Protein AF-A0A285TH47-F1 (afdb_monomer_lite)

Radius of gyration: 32.35 Å; chains: 1; bounding box: 64×43×84 Å

pLDDT: mean 85.54, std 15.2, range [37.78, 97.81]

InterPro domains:
  IPR016103 ProQ/FinO domain [PF04352] (8-108)
  IPR016103 ProQ/FinO domain [SM00945] (7-114)
  IPR023529 RNA chaperone ProQ [PTHR38106] (4-170)
  IPR036442 ProQ/FinO domain superfamily [G3DSA:1.10.1710.10] (2-114)
  IPR036442 ProQ/FinO domain superfamily [SSF48657] (5-101)

Secondary structure (DSSP, 8-state):
--GGGS-TTT-HHHHHHHH-TTTSSSS--PBPTTHHHHHHHH-TTS-HHHHHHHHHHHHTSHHHHHHHHSTT-EEE-TTS-EEEE--HHHHHHHHHHHHHHHHHHHHHHHHHHHHHHHHHHHHHHHHHHHHHHHHHSPBTSBPPHHHHHHHHHHHTTSTTHHHHHTT-EEEEEEEEETTTTEEEEEEEETTS-EEEE-GGGGS---SPPP---

Structure (mmCIF, N/CA/C/O backbone):
data_AF-A0A285TH47-F1
#
_entry.id   AF-A0A285TH47-F1
#
loop_
_atom_site.group_PDB
_atom_site.id
_atom_site.type_symbol
_atom_site.label_atom_id
_atom_site.label_alt_id
_atom_site.label_comp_id
_atom_site.label_asym_id
_atom_site.label_entity_id
_atom_site.label_seq_id
_atom_site.pdbx_PDB_ins_code
_atom_site.Cartn_x
_atom_site.Cartn_y
_atom_site.Cartn_z
_atom_site.occupancy
_atom_site.B_iso_or_equiv
_atom_site.auth_seq_id
_atom_site.auth_comp_id
_atom_site.auth_asym_id
_atom_site.auth_atom_id
_atom_site.pdbx_PDB_model_num
ATOM 1 N N . MET A 1 1 ? 10.960 -26.915 -27.767 1.00 39.78 1 MET A N 1
ATOM 2 C CA . MET A 1 1 ? 9.595 -26.548 -27.331 1.00 39.78 1 MET A CA 1
ATOM 3 C C . MET A 1 1 ? 8.974 -25.684 -28.414 1.00 39.78 1 MET A C 1
ATOM 5 O O . MET A 1 1 ? 9.501 -24.614 -28.689 1.00 39.78 1 MET A O 1
ATOM 9 N N . ASP A 1 2 ? 7.920 -26.175 -29.066 1.00 37.78 2 ASP A N 1
ATOM 10 C CA . ASP A 1 2 ? 7.227 -25.471 -30.149 1.00 37.78 2 ASP A CA 1
ATOM 11 C C . ASP A 1 2 ? 6.506 -24.215 -29.640 1.00 37.78 2 ASP A C 1
ATOM 13 O O . ASP A 1 2 ? 5.536 -24.285 -28.887 1.00 37.78 2 ASP A O 1
ATOM 17 N N . ILE A 1 3 ? 6.958 -23.051 -30.108 1.00 48.81 3 ILE A N 1
ATOM 18 C CA . ILE A 1 3 ? 6.457 -21.711 -29.743 1.00 48.81 3 ILE A CA 1
ATOM 19 C C . ILE A 1 3 ? 5.015 -21.470 -30.258 1.00 48.81 3 ILE A C 1
ATOM 21 O O . ILE A 1 3 ? 4.354 -20.499 -29.895 1.00 48.81 3 ILE A O 1
ATOM 25 N N . LYS A 1 4 ? 4.461 -22.382 -31.069 1.00 47.62 4 LYS A N 1
ATOM 26 C CA . LYS A 1 4 ? 3.222 -22.167 -31.837 1.00 47.62 4 LYS A CA 1
ATOM 27 C C . LYS A 1 4 ? 1.904 -22.377 -31.076 1.00 47.62 4 LYS A C 1
ATOM 29 O O . LYS A 1 4 ? 0.848 -22.262 -31.693 1.00 47.62 4 LYS A O 1
ATOM 34 N N . LYS A 1 5 ? 1.906 -22.670 -29.768 1.00 43.25 5 LYS A N 1
ATOM 35 C CA . LYS A 1 5 ? 0.666 -23.052 -29.052 1.00 43.25 5 LYS A CA 1
ATOM 36 C C . LYS A 1 5 ? 0.401 -22.355 -27.715 1.00 43.25 5 LYS A C 1
ATOM 38 O O . LYS A 1 5 ? -0.260 -22.927 -26.853 1.00 43.25 5 LYS A O 1
ATOM 43 N N . VAL A 1 6 ? 0.845 -21.109 -27.537 1.00 47.41 6 VAL A N 1
ATOM 44 C CA . VAL A 1 6 ? 0.504 -20.330 -26.334 1.00 47.41 6 VAL A CA 1
ATOM 45 C C . VAL A 1 6 ? -0.143 -18.999 -26.716 1.00 47.41 6 VAL A C 1
ATOM 47 O O . VAL A 1 6 ? 0.416 -18.219 -27.479 1.00 47.41 6 VAL A O 1
ATOM 50 N N . SER A 1 7 ? -1.349 -18.743 -26.195 1.00 47.00 7 SER A N 1
ATOM 51 C CA . SER A 1 7 ? -2.148 -17.537 -26.463 1.00 47.00 7 SER A CA 1
ATOM 52 C C . SER A 1 7 ? -1.304 -16.256 -26.372 1.00 47.00 7 SER A C 1
ATOM 54 O O . SER A 1 7 ? -0.867 -15.854 -25.287 1.00 47.00 7 SER A O 1
ATOM 56 N N . THR A 1 8 ? -1.120 -15.589 -27.513 1.00 53.34 8 THR A N 1
ATOM 57 C CA . THR A 1 8 ? -0.224 -14.442 -27.756 1.00 53.34 8 THR A CA 1
ATOM 58 C C . THR A 1 8 ? -0.559 -13.181 -26.952 1.00 53.34 8 THR A C 1
ATOM 60 O O . THR A 1 8 ? 0.250 -12.262 -26.884 1.00 53.34 8 THR A O 1
ATOM 63 N N . SER A 1 9 ? -1.728 -13.112 -26.304 1.00 48.94 9 SER A N 1
ATOM 64 C CA . SER A 1 9 ? -2.094 -12.005 -25.404 1.00 48.94 9 SER A CA 1
ATOM 65 C C . SER A 1 9 ? -1.644 -12.196 -23.953 1.00 48.94 9 SER A C 1
ATOM 67 O O . SER A 1 9 ? -1.499 -11.202 -23.249 1.00 48.94 9 SER A O 1
ATOM 69 N N . LYS A 1 10 ? -1.416 -13.439 -23.503 1.00 57.38 10 LYS A N 1
ATOM 70 C CA . LYS A 1 10 ? -1.069 -13.758 -22.104 1.00 57.38 10 LYS A CA 1
ATOM 71 C C . LYS A 1 10 ? 0.426 -14.022 -21.885 1.00 57.38 10 LYS A C 1
ATOM 73 O O . LYS A 1 10 ? 0.834 -14.211 -20.749 1.00 57.38 10 LYS A O 1
ATOM 78 N N . ASN A 1 11 ? 1.242 -14.006 -22.945 1.00 79.00 11 ASN A N 1
ATOM 79 C CA . ASN A 1 11 ? 2.624 -14.499 -22.882 1.00 79.00 11 ASN A CA 1
ATOM 80 C C . ASN A 1 11 ? 3.684 -13.559 -23.456 1.00 79.00 11 ASN A C 1
ATOM 82 O O . ASN A 1 11 ? 4.828 -13.976 -23.556 1.00 79.00 11 ASN A O 1
ATOM 86 N N . VAL A 1 12 ? 3.358 -12.299 -23.783 1.00 88.62 12 VAL A N 1
ATOM 87 C CA . VAL A 1 12 ? 4.370 -11.317 -24.236 1.00 88.62 12 VAL A CA 1
ATOM 88 C C . VAL A 1 12 ? 5.551 -11.267 -23.267 1.00 88.62 12 VAL A C 1
ATOM 90 O O . VAL A 1 12 ? 6.696 -11.335 -23.691 1.00 88.62 12 VAL A O 1
ATOM 93 N N . HIS A 1 13 ? 5.268 -11.225 -21.963 1.00 89.06 13 HIS A N 1
ATOM 94 C CA . HIS A 1 13 ? 6.294 -11.236 -20.923 1.00 89.06 13 HIS A CA 1
ATOM 95 C C . HIS A 1 13 ? 7.187 -12.476 -21.016 1.00 89.06 13 HIS A C 1
ATOM 97 O O . HIS A 1 13 ? 8.403 -12.342 -21.078 1.00 89.06 13 HIS A O 1
ATOM 103 N N . ALA A 1 14 ? 6.603 -13.677 -21.028 1.00 89.25 14 ALA A N 1
ATOM 104 C CA . ALA A 1 14 ? 7.365 -14.924 -21.074 1.00 89.25 14 ALA A CA 1
ATOM 105 C C . ALA A 1 14 ? 8.184 -15.043 -22.368 1.00 89.25 14 ALA A C 1
ATOM 107 O O . ALA A 1 14 ? 9.362 -15.380 -22.315 1.00 89.25 14 ALA A O 1
ATOM 108 N N . ILE A 1 15 ? 7.582 -14.699 -23.510 1.00 89.88 15 ILE A N 1
ATOM 109 C CA . ILE A 1 15 ? 8.232 -14.729 -24.823 1.00 89.88 15 ILE A CA 1
ATOM 110 C C . ILE A 1 15 ? 9.441 -13.797 -24.830 1.00 89.88 15 ILE A C 1
ATOM 112 O O . ILE A 1 15 ? 10.531 -14.240 -25.167 1.00 89.88 15 ILE A O 1
ATOM 116 N N . LEU A 1 16 ? 9.281 -12.539 -24.409 1.00 93.62 16 LEU A N 1
ATOM 117 C CA . LEU A 1 16 ? 10.376 -11.570 -24.432 1.00 93.62 16 LEU A CA 1
ATOM 118 C C . LEU A 1 16 ? 11.491 -11.923 -23.445 1.00 93.62 16 LEU A C 1
ATOM 120 O O . LEU A 1 16 ? 12.659 -11.781 -23.790 1.00 93.62 16 LEU A O 1
ATOM 124 N N . LYS A 1 17 ? 11.160 -12.447 -22.259 1.00 92.12 17 LYS A N 1
ATOM 125 C CA . LYS A 1 17 ? 12.170 -12.920 -21.300 1.00 92.12 17 LYS A CA 1
ATOM 126 C C . LYS A 1 17 ? 12.985 -14.103 -21.818 1.00 92.12 17 LYS A C 1
ATOM 128 O O . LYS A 1 17 ? 14.179 -14.166 -21.556 1.00 92.12 17 LYS A O 1
ATOM 133 N N . ILE A 1 18 ? 12.345 -15.033 -22.525 1.00 91.31 18 ILE A N 1
ATOM 134 C CA . ILE A 1 18 ? 13.018 -16.208 -23.089 1.00 91.31 18 ILE A CA 1
ATOM 135 C C . ILE A 1 18 ? 13.816 -15.828 -24.341 1.00 91.31 18 ILE A C 1
ATOM 137 O O . ILE A 1 18 ? 14.938 -16.293 -24.507 1.00 91.31 18 ILE A O 1
ATOM 141 N N . ALA A 1 19 ? 13.250 -14.991 -25.215 1.00 92.69 19 ALA A N 1
ATOM 142 C CA . ALA A 1 19 ? 13.868 -14.605 -26.482 1.00 92.69 19 ALA A CA 1
ATOM 143 C C . ALA A 1 19 ? 15.020 -13.605 -26.301 1.00 92.69 19 ALA A C 1
ATOM 145 O O . ALA A 1 19 ? 16.019 -13.695 -27.007 1.00 92.69 19 ALA A O 1
ATOM 146 N N . TYR A 1 20 ? 14.902 -12.679 -25.344 1.00 95.75 20 TYR A N 1
ATOM 147 C CA . TYR A 1 20 ? 15.896 -11.631 -25.092 1.00 95.75 20 TYR A CA 1
ATOM 148 C C . TYR A 1 20 ? 16.230 -11.531 -23.594 1.00 95.75 20 TYR A C 1
ATOM 150 O O . TYR A 1 20 ? 15.963 -10.506 -22.958 1.00 95.75 20 TYR A O 1
ATOM 158 N N . PRO A 1 21 ? 16.824 -12.580 -22.994 1.00 93.44 21 PRO A N 1
ATOM 159 C C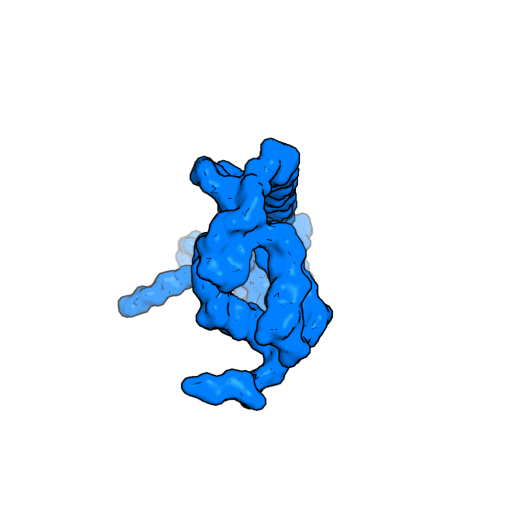A . PRO A 1 21 ? 17.135 -12.604 -21.563 1.00 93.44 21 PRO A CA 1
ATOM 160 C C . PRO A 1 21 ? 18.132 -11.511 -21.153 1.00 93.44 21 PRO A C 1
ATOM 162 O O . PRO A 1 21 ? 18.085 -11.040 -20.020 1.00 93.44 21 PRO A O 1
ATOM 165 N N . HIS A 1 22 ? 18.987 -11.065 -22.078 1.00 92.56 22 HIS A N 1
ATOM 166 C CA . HIS A 1 22 ? 19.933 -9.970 -21.861 1.00 92.56 22 HIS A CA 1
ATOM 167 C C . HIS A 1 22 ? 19.248 -8.593 -21.743 1.00 92.56 22 HIS A C 1
ATOM 169 O O . HIS A 1 22 ? 19.766 -7.724 -21.051 1.00 92.56 22 HIS A O 1
ATOM 175 N N . LEU A 1 23 ? 18.069 -8.396 -22.355 1.00 94.75 23 LEU A N 1
ATOM 176 C CA . LEU A 1 23 ? 17.276 -7.161 -22.230 1.00 94.75 23 LEU A CA 1
ATOM 177 C C . LEU A 1 23 ? 16.216 -7.239 -21.126 1.00 94.75 23 LEU A C 1
ATOM 179 O O . LEU A 1 23 ? 15.962 -6.259 -20.422 1.00 94.75 23 LEU A O 1
ATOM 183 N N . PHE A 1 24 ? 15.555 -8.395 -21.004 1.00 94.69 24 PHE A N 1
ATOM 184 C CA . PHE A 1 24 ? 14.387 -8.593 -20.140 1.00 94.69 24 PHE A CA 1
ATOM 185 C C . PHE A 1 24 ? 14.671 -9.512 -18.938 1.00 94.69 24 PHE A C 1
ATOM 187 O O . PHE A 1 24 ? 13.793 -10.248 -18.476 1.00 94.69 24 PHE A O 1
ATOM 194 N N . GLY A 1 25 ? 15.897 -9.460 -18.416 1.00 89.25 25 GLY A N 1
ATOM 195 C CA . GLY A 1 25 ? 16.359 -10.237 -17.265 1.00 89.25 25 GLY A CA 1
ATOM 196 C C . GLY A 1 25 ? 15.867 -9.724 -15.905 1.00 89.25 25 GLY A C 1
ATOM 197 O O . GLY A 1 25 ? 14.856 -9.032 -15.785 1.00 89.25 25 GLY A O 1
ATOM 198 N N . GLU A 1 26 ? 16.563 -10.103 -14.835 1.00 85.88 26 GLU A N 1
ATOM 199 C CA . GLU A 1 26 ? 16.299 -9.566 -13.490 1.00 85.88 26 GLU A CA 1
ATOM 200 C C . GLU A 1 26 ? 16.687 -8.092 -13.400 1.00 85.88 26 GLU A C 1
ATOM 202 O O . GLU A 1 26 ? 15.933 -7.259 -12.891 1.00 85.88 26 GLU A O 1
ATOM 207 N N . ARG A 1 27 ? 17.845 -7.770 -13.975 1.00 87.69 27 ARG A N 1
ATOM 208 C CA . ARG A 1 27 ? 18.323 -6.407 -14.124 1.00 87.69 27 ARG A CA 1
ATOM 209 C C . ARG A 1 27 ? 17.672 -5.756 -15.338 1.00 87.69 27 ARG A C 1
ATOM 211 O O . ARG A 1 27 ? 17.724 -6.292 -16.442 1.00 87.69 27 ARG A O 1
ATOM 218 N N . ARG A 1 28 ? 17.076 -4.581 -15.134 1.00 93.62 28 ARG A N 1
ATOM 219 C CA . ARG A 1 28 ? 16.540 -3.765 -16.227 1.00 93.62 28 ARG A CA 1
ATOM 220 C C . ARG A 1 28 ? 17.630 -2.821 -16.718 1.00 93.62 28 ARG A C 1
ATOM 222 O O . ARG A 1 28 ? 18.188 -2.086 -15.913 1.00 93.62 28 ARG A O 1
ATOM 229 N N . ILE A 1 29 ? 17.898 -2.843 -18.018 1.00 94.75 29 ILE A N 1
ATOM 230 C CA . ILE A 1 29 ? 18.905 -1.997 -18.668 1.00 94.75 29 ILE A CA 1
ATOM 231 C C . ILE A 1 29 ? 18.245 -1.014 -19.647 1.00 94.75 29 ILE A C 1
ATOM 233 O O . ILE A 1 29 ? 17.097 -1.245 -20.051 1.00 94.75 29 ILE A O 1
ATOM 237 N N . PRO A 1 30 ? 18.925 0.079 -20.037 1.00 96.75 30 PRO A N 1
ATOM 238 C CA . PRO A 1 30 ? 18.394 1.026 -21.008 1.00 96.75 30 PRO A CA 1
ATOM 239 C C . PRO A 1 30 ? 18.162 0.357 -22.365 1.00 96.75 30 PRO A C 1
ATOM 241 O O . PRO A 1 30 ? 19.067 -0.222 -22.958 1.00 96.75 30 PRO A O 1
ATOM 244 N N . LEU A 1 31 ? 16.944 0.459 -22.890 1.00 97.31 31 LEU A N 1
ATOM 245 C CA . LEU A 1 31 ? 16.613 -0.129 -24.188 1.00 97.31 31 LEU A CA 1
ATOM 246 C C . LEU A 1 31 ? 16.898 0.858 -25.329 1.00 97.31 31 LEU A C 1
ATOM 248 O O . LEU A 1 31 ? 16.767 2.078 -25.158 1.00 97.31 31 LEU A O 1
ATOM 252 N N . ALA A 1 32 ? 17.239 0.333 -26.506 1.00 96.81 32 ALA A N 1
ATOM 253 C CA . ALA A 1 32 ? 17.368 1.118 -27.730 1.00 96.81 32 ALA A CA 1
ATOM 254 C C . ALA A 1 32 ? 16.087 1.907 -28.050 1.00 96.81 32 ALA A C 1
ATOM 256 O O . ALA A 1 32 ? 14.958 1.482 -27.775 1.00 96.81 32 ALA A O 1
ATOM 257 N N . LEU A 1 33 ? 16.250 3.076 -28.668 1.00 94.88 33 LEU A N 1
ATOM 258 C CA . LEU A 1 33 ? 15.109 3.823 -29.188 1.00 94.88 33 LEU A CA 1
ATOM 259 C C . LEU A 1 33 ? 14.462 3.027 -30.329 1.00 94.88 33 LEU A C 1
ATOM 261 O O . LEU A 1 33 ? 15.142 2.424 -31.151 1.00 94.88 33 LEU A O 1
ATOM 265 N N . GLY A 1 34 ? 13.130 2.975 -30.351 1.00 94.19 34 GLY A N 1
ATOM 266 C CA . GLY A 1 34 ? 12.404 2.177 -31.343 1.00 94.19 34 GLY A CA 1
ATOM 267 C C . GLY A 1 34 ? 12.407 0.663 -31.091 1.00 94.19 34 GLY A C 1
ATOM 268 O O . GLY A 1 34 ? 11.869 -0.071 -31.922 1.00 94.19 34 GLY A O 1
ATOM 269 N N . ILE A 1 35 ? 12.903 0.180 -29.940 1.00 96.19 35 ILE A N 1
ATOM 270 C CA . ILE A 1 35 ? 12.955 -1.261 -29.614 1.00 96.19 35 ILE A CA 1
ATOM 271 C C . ILE A 1 35 ? 11.603 -1.966 -29.809 1.00 96.19 35 ILE A C 1
ATOM 273 O O . ILE A 1 35 ? 11.548 -3.079 -30.313 1.00 96.19 35 ILE A O 1
ATOM 277 N N . THR A 1 36 ? 10.481 -1.306 -29.504 1.00 96.00 36 THR A N 1
ATOM 278 C CA . THR A 1 36 ? 9.134 -1.870 -29.692 1.00 96.00 36 THR A CA 1
ATOM 279 C C . THR A 1 36 ? 8.828 -2.188 -31.158 1.00 96.00 36 THR A C 1
ATOM 281 O O . THR A 1 36 ? 8.191 -3.200 -31.447 1.00 96.00 36 THR A O 1
ATOM 284 N N . ALA A 1 37 ? 9.270 -1.336 -32.089 1.00 96.12 37 ALA A N 1
ATOM 285 C CA . ALA A 1 37 ? 9.103 -1.566 -33.521 1.00 96.12 37 ALA A CA 1
ATOM 286 C C . ALA A 1 37 ? 10.014 -2.704 -33.998 1.00 96.12 37 ALA A C 1
ATOM 288 O O . ALA A 1 37 ? 9.558 -3.577 -34.733 1.00 96.12 37 ALA A O 1
ATOM 289 N N . ALA A 1 38 ? 11.254 -2.752 -33.501 1.00 96.19 38 ALA A N 1
ATOM 290 C CA . ALA A 1 38 ? 12.176 -3.854 -33.768 1.00 96.19 38 ALA A CA 1
ATOM 291 C C . ALA A 1 38 ? 11.608 -5.200 -33.276 1.00 96.19 38 ALA A C 1
ATOM 293 O O . ALA A 1 38 ? 11.601 -6.177 -34.026 1.00 96.19 38 ALA A O 1
ATOM 294 N N . ILE A 1 39 ? 11.032 -5.233 -32.065 1.00 96.31 39 ILE A N 1
ATOM 295 C CA . ILE A 1 39 ? 10.363 -6.421 -31.511 1.00 96.31 39 ILE A CA 1
ATOM 296 C C . ILE A 1 39 ? 9.203 -6.818 -32.411 1.00 96.31 39 ILE A C 1
ATOM 298 O O . ILE A 1 39 ? 9.065 -7.984 -32.753 1.00 96.31 39 ILE A O 1
ATOM 302 N N . LYS A 1 40 ? 8.370 -5.858 -32.821 1.00 94.50 40 LYS A N 1
ATOM 303 C CA . LYS A 1 40 ? 7.205 -6.140 -33.663 1.00 94.50 40 LYS A CA 1
ATOM 304 C C . LYS A 1 40 ? 7.589 -6.647 -35.058 1.00 94.50 40 LYS A C 1
ATOM 306 O O . LYS A 1 40 ? 6.832 -7.426 -35.627 1.00 94.50 40 LYS A O 1
ATOM 311 N N . SER A 1 41 ? 8.742 -6.229 -35.577 1.00 95.75 41 SER A N 1
ATOM 312 C CA . SER A 1 41 ? 9.298 -6.714 -36.843 1.00 95.75 41 SER A CA 1
ATOM 313 C C . SER A 1 41 ? 9.773 -8.169 -36.740 1.00 95.75 41 SER A C 1
ATOM 315 O O . SER A 1 41 ? 9.415 -8.987 -37.582 1.00 95.75 41 SER A O 1
ATOM 317 N N . ARG A 1 42 ? 10.508 -8.526 -35.672 1.00 94.94 42 ARG A N 1
ATOM 318 C CA . ARG A 1 42 ? 10.988 -9.907 -35.442 1.00 94.94 42 ARG A CA 1
ATOM 319 C C . ARG A 1 42 ? 9.900 -10.862 -34.956 1.00 94.94 42 ARG A C 1
ATOM 321 O O . ARG A 1 42 ? 9.970 -12.055 -35.227 1.00 94.94 42 ARG A O 1
ATOM 328 N N . HIS A 1 43 ? 8.908 -10.324 -34.256 1.00 91.88 43 HIS A N 1
ATOM 329 C CA . HIS A 1 43 ? 7.794 -11.060 -33.673 1.00 91.88 43 HIS A CA 1
ATOM 330 C C . HIS A 1 43 ? 6.442 -10.511 -34.159 1.00 91.88 43 HIS A C 1
ATOM 332 O O . HIS A 1 43 ? 5.668 -9.931 -33.374 1.00 91.88 43 HIS A O 1
ATOM 338 N N . PRO A 1 44 ? 6.125 -10.657 -35.461 1.00 92.44 44 PRO A N 1
ATOM 339 C CA . PRO A 1 44 ? 4.873 -10.167 -36.031 1.00 92.44 44 PRO A CA 1
ATOM 340 C C . PRO A 1 44 ? 3.637 -10.812 -35.383 1.00 92.44 44 PRO A C 1
ATOM 342 O O . PRO A 1 44 ? 2.576 -10.180 -35.343 1.00 92.44 44 PRO A O 1
ATOM 345 N N . GLU A 1 45 ? 3.771 -12.002 -34.795 1.00 90.50 45 GLU A N 1
ATOM 346 C CA . GLU A 1 45 ? 2.735 -12.715 -34.048 1.00 90.50 45 GLU A CA 1
ATOM 347 C C . GLU A 1 45 ? 2.298 -12.008 -32.752 1.00 90.50 45 GLU A C 1
ATOM 349 O O . GLU A 1 45 ? 1.166 -12.199 -32.293 1.00 90.50 45 GLU A O 1
ATOM 354 N N . LEU A 1 46 ? 3.148 -11.163 -32.150 1.00 90.75 46 LEU A N 1
ATOM 355 C CA . LEU A 1 46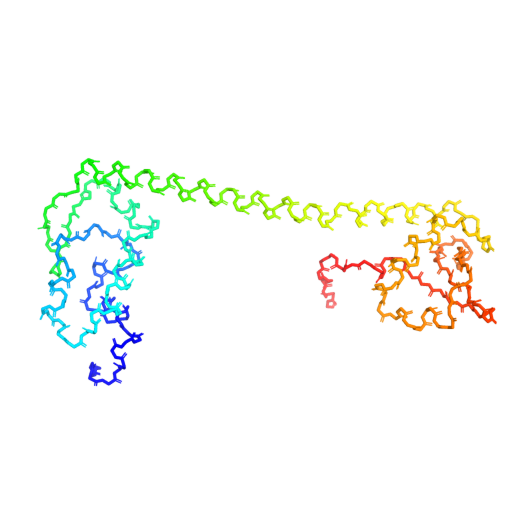 ? 2.818 -10.476 -30.898 1.00 90.75 46 LEU A CA 1
ATOM 356 C C . LEU A 1 46 ? 1.780 -9.380 -31.128 1.00 90.75 46 LEU A C 1
ATOM 358 O O . LEU A 1 46 ? 1.957 -8.469 -31.936 1.00 90.75 46 LEU A O 1
ATOM 362 N N . LYS A 1 47 ? 0.688 -9.400 -30.365 1.00 90.69 47 LYS A N 1
ATOM 363 C CA . LYS A 1 47 ? -0.345 -8.360 -30.469 1.00 90.69 47 LYS A CA 1
ATOM 364 C C . LYS A 1 47 ? 0.185 -7.020 -29.946 1.00 90.69 47 LYS A C 1
ATOM 366 O O . LYS A 1 47 ? 0.698 -6.938 -28.831 1.00 90.69 47 LYS A O 1
ATOM 371 N N . SER A 1 48 ? -0.026 -5.947 -30.711 1.00 90.31 48 SER A N 1
ATOM 372 C CA . SER A 1 48 ? 0.539 -4.620 -30.420 1.00 90.31 48 SER A CA 1
ATOM 373 C C . SER A 1 48 ? 0.092 -4.039 -29.076 1.00 90.31 48 SER A C 1
ATOM 375 O O . SER A 1 48 ? 0.878 -3.391 -28.394 1.00 90.31 48 SER A O 1
ATOM 377 N N . ARG A 1 49 ? -1.165 -4.266 -28.670 1.00 92.94 49 ARG A N 1
ATOM 378 C CA . ARG A 1 49 ? -1.706 -3.739 -27.405 1.00 92.94 49 ARG A CA 1
ATOM 379 C C . ARG A 1 49 ? -1.049 -4.398 -26.173 1.00 92.94 49 ARG A C 1
ATOM 381 O O . ARG A 1 49 ? -0.511 -3.652 -25.360 1.00 92.94 49 ARG A O 1
ATOM 388 N N . PRO A 1 50 ? -1.012 -5.740 -26.042 1.00 92.12 50 PRO A N 1
ATOM 389 C CA . PRO A 1 50 ? -0.223 -6.415 -25.007 1.00 92.12 50 PRO A CA 1
ATOM 390 C C . PRO A 1 50 ? 1.265 -6.041 -25.005 1.00 92.12 50 PRO A C 1
ATOM 392 O O . PRO A 1 50 ? 1.820 -5.812 -23.934 1.00 92.12 50 PRO A O 1
ATOM 395 N N . LEU A 1 51 ? 1.894 -5.914 -26.182 1.00 94.06 51 LEU A N 1
ATOM 396 C CA . LEU A 1 51 ? 3.291 -5.480 -26.290 1.00 94.06 51 LEU A CA 1
ATOM 397 C C . LEU A 1 51 ? 3.496 -4.073 -25.725 1.00 94.06 51 LEU A C 1
ATOM 399 O O . LEU A 1 51 ? 4.364 -3.868 -24.885 1.00 94.06 51 LEU A O 1
ATOM 403 N N . ARG A 1 52 ? 2.662 -3.110 -26.124 1.00 94.25 52 ARG A N 1
ATOM 404 C CA . ARG A 1 52 ? 2.741 -1.732 -25.624 1.00 94.25 52 ARG A CA 1
ATOM 405 C C . ARG A 1 52 ? 2.557 -1.662 -24.109 1.00 94.25 52 ARG A C 1
ATOM 407 O O . ARG A 1 52 ? 3.276 -0.921 -23.448 1.00 94.25 52 ARG A O 1
ATOM 414 N N . TRP A 1 53 ? 1.618 -2.439 -23.569 1.00 94.62 53 TRP A N 1
ATOM 415 C CA . TRP A 1 53 ? 1.382 -2.502 -22.128 1.00 94.62 53 TRP A CA 1
ATOM 416 C C . TRP A 1 53 ? 2.585 -3.084 -21.378 1.00 94.62 53 TRP A C 1
ATOM 418 O O . TRP A 1 53 ? 3.025 -2.497 -20.393 1.00 94.62 53 TRP A O 1
ATOM 428 N N . PHE A 1 54 ? 3.161 -4.182 -21.881 1.00 94.31 54 PHE A N 1
ATOM 429 C CA . PHE A 1 54 ? 4.385 -4.759 -21.326 1.00 94.31 54 PHE A CA 1
ATOM 430 C C . PHE A 1 54 ? 5.540 -3.754 -21.344 1.00 94.31 54 PHE A C 1
ATOM 432 O O . PHE A 1 54 ? 6.180 -3.559 -20.317 1.00 94.31 54 PHE A O 1
ATOM 439 N N . MET A 1 55 ? 5.772 -3.085 -22.478 1.00 96.06 55 MET A N 1
ATOM 440 C CA . MET A 1 55 ? 6.845 -2.097 -22.603 1.00 96.06 55 MET A CA 1
ATOM 441 C C . MET A 1 55 ? 6.659 -0.948 -21.620 1.00 96.06 55 MET A C 1
ATOM 443 O O . MET A 1 55 ? 7.607 -0.593 -20.933 1.00 96.06 55 MET A O 1
ATOM 447 N N . HIS A 1 56 ? 5.436 -0.426 -21.487 1.00 94.88 56 HIS A N 1
ATOM 448 C CA . HIS A 1 56 ? 5.135 0.607 -20.501 1.00 94.88 56 HIS A CA 1
ATOM 449 C C . HIS A 1 56 ? 5.446 0.132 -19.076 1.00 94.88 56 HIS A C 1
ATOM 451 O O . HIS A 1 56 ? 6.220 0.781 -18.384 1.00 94.88 56 HIS A O 1
ATOM 457 N N . TRP A 1 57 ? 4.924 -1.030 -18.668 1.00 94.31 57 TRP A N 1
ATOM 458 C CA . TRP A 1 57 ? 5.195 -1.617 -17.350 1.00 94.31 57 TRP A CA 1
ATOM 459 C C . TRP A 1 57 ? 6.693 -1.882 -17.101 1.00 94.31 57 TRP A C 1
ATOM 461 O O . TRP A 1 57 ? 7.199 -1.717 -15.984 1.00 94.31 57 TRP A O 1
ATOM 471 N N . TRP A 1 58 ? 7.424 -2.292 -18.138 1.00 95.12 58 TRP A N 1
ATOM 472 C CA . TRP A 1 58 ? 8.858 -2.543 -18.062 1.00 95.12 58 TRP A CA 1
ATOM 473 C C . TRP A 1 58 ? 9.652 -1.250 -17.870 1.00 95.12 58 TRP A C 1
ATOM 475 O O . TRP A 1 58 ? 10.499 -1.175 -16.981 1.00 95.12 58 TRP A O 1
ATOM 485 N N . THR A 1 59 ? 9.367 -0.217 -18.660 1.00 95.38 59 THR A N 1
ATOM 486 C CA . THR A 1 59 ? 10.149 1.025 -18.650 1.00 95.38 59 THR A CA 1
ATOM 487 C C . THR A 1 59 ? 9.692 2.030 -17.594 1.00 95.38 59 THR A C 1
ATOM 489 O O . THR A 1 59 ? 10.419 2.972 -17.314 1.00 95.38 59 THR A O 1
ATOM 492 N N . SER A 1 60 ? 8.509 1.858 -16.994 1.00 91.19 60 SER A N 1
ATOM 493 C CA . SER A 1 60 ? 7.992 2.744 -15.936 1.00 91.19 60 SER A CA 1
ATOM 494 C C . SER A 1 60 ? 8.340 2.286 -14.515 1.00 91.19 60 SER A C 1
ATOM 496 O O . SER A 1 60 ? 7.920 2.913 -13.543 1.00 91.19 60 SER A O 1
ATOM 498 N N . GLY A 1 61 ? 8.996 1.133 -14.369 1.00 90.94 61 GLY A N 1
ATOM 499 C CA . GLY A 1 61 ? 9.321 0.559 -13.066 1.00 90.94 61 GLY A CA 1
ATOM 500 C C . GLY A 1 61 ? 10.575 1.171 -12.445 1.00 90.94 61 GLY A C 1
ATOM 501 O O . GLY A 1 61 ? 11.503 1.555 -13.153 1.00 90.94 61 GLY A O 1
ATOM 502 N N . ILE A 1 62 ? 10.636 1.166 -11.110 1.00 92.81 62 ILE A N 1
ATOM 503 C CA . ILE A 1 62 ? 11.783 1.648 -10.314 1.00 92.81 62 ILE A CA 1
ATOM 504 C C . ILE A 1 62 ? 13.104 1.068 -10.832 1.00 92.81 62 ILE A C 1
ATOM 506 O O . ILE A 1 62 ? 14.034 1.816 -11.117 1.00 92.81 62 ILE A O 1
ATOM 510 N N . SER A 1 63 ? 13.167 -0.251 -11.036 1.00 93.56 63 SER A N 1
ATOM 511 C CA . SER A 1 63 ? 14.386 -0.932 -11.490 1.00 93.56 63 SER A CA 1
ATOM 512 C C . SER A 1 63 ? 14.871 -0.471 -12.864 1.00 93.56 63 SER A C 1
ATOM 514 O O . SER A 1 63 ? 16.063 -0.531 -13.133 1.00 93.56 63 SER A O 1
ATOM 516 N N . TYR A 1 64 ? 13.972 0.000 -13.735 1.00 96.31 64 TYR A N 1
ATOM 517 C CA . TYR A 1 64 ? 14.368 0.549 -15.032 1.00 96.31 64 TYR A CA 1
ATOM 518 C C . TYR A 1 64 ? 15.024 1.919 -14.870 1.00 96.31 64 TYR A C 1
ATOM 520 O O . TYR A 1 64 ? 16.085 2.158 -15.433 1.00 96.31 64 TYR A O 1
ATOM 528 N N . HIS A 1 65 ? 14.441 2.794 -14.045 1.00 96.56 65 HIS A N 1
ATOM 529 C CA . HIS A 1 65 ? 15.053 4.083 -13.720 1.00 96.56 65 HIS A CA 1
ATOM 530 C C . HIS A 1 65 ? 16.398 3.913 -12.999 1.00 96.56 65 HIS A C 1
ATOM 532 O O . HIS A 1 65 ? 17.329 4.652 -13.288 1.00 96.56 65 HIS A O 1
ATOM 538 N N . GLN A 1 66 ? 16.542 2.900 -12.140 1.00 95.69 66 GLN A N 1
ATOM 539 C CA . GLN A 1 66 ? 17.838 2.542 -11.550 1.00 95.69 66 GLN A CA 1
ATOM 540 C C . GLN A 1 66 ? 18.860 2.123 -12.617 1.00 95.69 66 GLN A C 1
ATOM 542 O O . GLN A 1 66 ? 19.982 2.613 -12.590 1.00 95.69 66 GLN A O 1
ATOM 547 N N . GLY A 1 67 ? 18.469 1.293 -13.590 1.00 95.69 67 GLY A N 1
ATOM 548 C CA . GLY A 1 67 ? 19.346 0.908 -14.703 1.00 95.69 67 GLY A CA 1
ATOM 549 C C . GLY A 1 67 ? 19.747 2.070 -15.618 1.00 95.69 67 GLY A C 1
ATOM 550 O O . GLY A 1 67 ? 20.835 2.063 -16.181 1.00 95.69 67 GLY A O 1
ATOM 551 N N . ILE A 1 68 ? 18.903 3.100 -15.745 1.00 96.81 68 ILE A N 1
ATOM 552 C CA . ILE A 1 68 ? 19.237 4.348 -16.455 1.00 96.81 68 ILE A CA 1
ATOM 553 C C . ILE A 1 68 ? 20.302 5.159 -15.706 1.00 96.81 68 ILE A C 1
ATOM 555 O O . ILE A 1 68 ? 21.112 5.832 -16.337 1.00 96.81 68 ILE A O 1
ATOM 559 N N . LEU A 1 69 ? 20.300 5.116 -14.372 1.00 96.38 69 LEU A N 1
ATOM 560 C CA . LEU A 1 69 ? 21.241 5.865 -13.534 1.00 96.38 69 LEU A CA 1
ATOM 561 C C . LEU A 1 69 ? 22.572 5.163 -13.312 1.00 96.38 69 LEU A C 1
ATOM 563 O O . LEU A 1 69 ? 23.467 5.766 -12.734 1.00 96.38 69 LEU A O 1
ATOM 567 N N . GLU A 1 70 ? 22.704 3.927 -13.768 1.00 94.56 70 GLU A N 1
ATOM 568 C CA . GLU A 1 70 ? 23.930 3.174 -13.602 1.00 94.56 70 GLU A CA 1
ATOM 569 C C . GLU A 1 70 ? 25.108 3.812 -14.356 1.00 94.56 70 GLU A C 1
ATOM 571 O O . GLU A 1 70 ? 24.961 4.373 -15.453 1.00 94.56 70 GLU A O 1
ATOM 576 N N . ASP A 1 71 ? 26.289 3.726 -13.748 1.00 90.94 71 ASP A N 1
ATOM 577 C CA . ASP A 1 71 ? 27.529 4.221 -14.330 1.00 90.94 71 ASP A CA 1
ATOM 578 C C . ASP A 1 71 ? 27.851 3.465 -15.622 1.00 90.94 71 ASP A C 1
ATOM 580 O O . ASP A 1 71 ? 27.769 2.240 -15.695 1.00 90.94 71 ASP A O 1
ATOM 584 N N . GLY A 1 72 ? 28.177 4.210 -16.680 1.00 89.31 72 GLY A N 1
ATOM 585 C CA . GLY A 1 72 ? 28.439 3.627 -17.999 1.00 89.31 72 GLY A CA 1
ATOM 586 C C . GLY A 1 72 ? 27.209 3.020 -18.688 1.00 89.31 72 GLY A C 1
ATOM 587 O O . GLY A 1 72 ? 27.365 2.327 -19.690 1.00 89.31 72 GLY A O 1
ATOM 588 N N . ALA A 1 73 ? 25.989 3.269 -18.191 1.00 92.88 73 ALA A N 1
ATOM 589 C CA . ALA A 1 73 ? 24.774 2.768 -18.827 1.00 92.88 73 ALA A CA 1
ATOM 590 C C . ALA A 1 73 ? 24.642 3.266 -20.277 1.00 92.88 73 ALA A C 1
ATOM 592 O O . ALA A 1 73 ? 24.620 4.471 -20.543 1.00 92.88 73 ALA A O 1
ATOM 593 N N . VAL A 1 74 ? 24.495 2.318 -21.200 1.00 95.50 74 VAL A N 1
ATOM 594 C CA . VAL A 1 74 ? 24.290 2.533 -22.637 1.00 95.50 74 VAL A CA 1
ATOM 595 C C . VAL A 1 74 ? 23.015 1.834 -23.079 1.00 95.50 74 VAL A C 1
ATOM 597 O O . VAL A 1 74 ? 22.546 0.899 -22.429 1.00 95.50 74 VAL A O 1
ATOM 600 N N . ARG A 1 75 ? 22.419 2.302 -24.176 1.00 96.31 75 ARG A N 1
ATOM 601 C CA . ARG A 1 75 ? 21.222 1.663 -24.722 1.00 96.31 75 ARG A CA 1
ATOM 602 C C . ARG A 1 75 ? 21.598 0.380 -25.436 1.00 96.31 75 ARG A C 1
ATOM 604 O O . ARG A 1 75 ? 22.590 0.357 -26.154 1.00 96.31 75 ARG A O 1
ATOM 611 N N . THR A 1 76 ? 20.777 -0.650 -25.283 1.00 96.62 76 THR A N 1
ATOM 612 C CA . THR A 1 76 ? 21.018 -1.967 -25.879 1.00 96.62 76 THR A CA 1
ATOM 613 C C . THR A 1 76 ? 19.898 -2.338 -26.849 1.00 96.62 76 THR A C 1
ATOM 615 O O . THR A 1 76 ? 18.714 -2.141 -26.545 1.00 96.62 76 THR A O 1
ATOM 618 N N . ASP A 1 77 ? 20.262 -2.828 -28.035 1.00 96.69 77 ASP A N 1
ATOM 619 C CA . ASP A 1 77 ? 19.325 -3.333 -29.044 1.00 96.69 77 ASP A CA 1
ATOM 620 C C . ASP A 1 77 ? 18.923 -4.803 -28.802 1.00 96.69 77 ASP A C 1
ATOM 622 O O . ASP A 1 77 ? 19.278 -5.400 -27.789 1.00 96.69 77 ASP A O 1
ATOM 626 N N . LEU A 1 78 ? 18.142 -5.394 -29.716 1.00 96.00 78 LEU A N 1
ATOM 627 C CA . LEU A 1 78 ? 17.661 -6.782 -29.594 1.00 96.00 78 LEU A CA 1
ATOM 628 C C . LEU A 1 78 ? 18.742 -7.854 -29.745 1.00 96.00 78 LEU A C 1
ATOM 630 O O . LEU A 1 78 ? 18.481 -9.010 -29.411 1.00 96.00 78 LEU A O 1
ATOM 634 N N . ASP A 1 79 ? 19.899 -7.494 -30.289 1.00 94.50 79 ASP A N 1
ATOM 635 C CA . ASP A 1 79 ? 21.026 -8.402 -30.488 1.00 94.50 79 ASP A CA 1
ATOM 636 C C . ASP A 1 79 ? 22.043 -8.302 -29.345 1.00 94.50 79 ASP A C 1
ATOM 638 O O . ASP A 1 79 ? 22.987 -9.087 -29.289 1.00 94.50 79 ASP A O 1
ATOM 642 N N . GLY A 1 80 ? 21.834 -7.372 -28.409 1.00 92.75 80 GLY A N 1
ATOM 643 C CA . GLY A 1 80 ? 22.742 -7.117 -27.298 1.00 92.75 80 GLY A CA 1
ATOM 644 C C . GLY A 1 80 ? 23.820 -6.081 -27.613 1.00 92.75 80 GLY A C 1
ATOM 645 O O . GLY A 1 80 ? 24.699 -5.862 -26.781 1.00 92.75 80 GLY A O 1
ATOM 646 N N . ASN A 1 81 ? 23.759 -5.421 -28.772 1.00 94.88 81 ASN A N 1
ATOM 647 C CA . ASN A 1 81 ? 24.730 -4.397 -29.143 1.00 94.88 81 ASN A CA 1
ATOM 648 C C . ASN A 1 81 ? 24.359 -3.043 -28.538 1.00 94.88 81 ASN A C 1
ATOM 650 O O . ASN A 1 81 ? 23.193 -2.754 -28.246 1.00 94.88 81 ASN A O 1
ATOM 654 N N . THR A 1 82 ? 25.362 -2.182 -28.377 1.00 94.56 82 THR A N 1
ATOM 655 C CA . THR A 1 82 ? 25.142 -0.798 -27.961 1.00 94.56 82 THR A CA 1
ATOM 656 C C . THR A 1 82 ? 24.468 -0.012 -29.089 1.00 94.56 82 THR A C 1
ATOM 658 O O . THR A 1 82 ? 24.846 -0.089 -30.253 1.00 94.56 82 THR A O 1
ATOM 661 N N . SER A 1 83 ? 23.431 0.747 -28.746 1.00 93.25 83 SER A N 1
ATOM 662 C CA . SER A 1 83 ? 22.573 1.465 -29.689 1.00 93.25 83 SER A CA 1
ATOM 663 C C . SER A 1 83 ? 22.234 2.854 -29.146 1.00 93.25 83 SER A C 1
ATOM 665 O O . SER A 1 83 ? 21.070 3.190 -28.888 1.00 93.25 83 SER A O 1
ATOM 667 N N . GLY A 1 84 ? 23.278 3.665 -28.988 1.00 89.06 84 GLY A N 1
ATOM 668 C CA . GLY A 1 84 ? 23.199 5.041 -28.510 1.00 89.06 84 GLY A CA 1
ATOM 669 C C . GLY A 1 84 ? 23.386 5.184 -27.000 1.00 89.06 84 GLY A C 1
ATOM 670 O O . GLY A 1 84 ? 23.436 4.214 -26.240 1.00 89.06 84 GLY A O 1
ATOM 671 N N . GLU A 1 85 ? 23.488 6.434 -26.569 1.00 91.25 85 GLU A N 1
ATOM 672 C CA . GLU A 1 85 ? 23.823 6.785 -25.194 1.00 91.25 85 GLU A CA 1
ATOM 673 C C . GLU A 1 85 ? 22.579 7.079 -24.346 1.00 91.25 85 GLU A C 1
ATOM 675 O O . GLU A 1 85 ? 21.484 7.388 -24.840 1.00 91.25 85 GLU A O 1
ATOM 680 N N . VAL A 1 86 ? 22.751 6.969 -23.031 1.00 94.81 86 VAL A N 1
ATOM 681 C CA . VAL A 1 86 ? 21.793 7.483 -22.053 1.00 94.81 86 VAL A CA 1
ATOM 682 C C . VAL A 1 86 ? 22.169 8.927 -21.751 1.00 94.81 86 VAL A C 1
ATOM 684 O O . VAL A 1 86 ? 23.164 9.176 -21.071 1.00 94.81 86 VAL A O 1
ATOM 687 N N . THR A 1 87 ? 21.366 9.865 -22.253 1.00 95.00 87 THR A N 1
ATOM 688 C CA . THR A 1 87 ? 21.633 11.300 -22.107 1.00 95.00 87 THR A CA 1
ATOM 689 C C . THR A 1 87 ? 21.466 11.767 -20.664 1.00 95.00 87 THR A C 1
ATOM 691 O O . THR A 1 87 ? 20.727 11.161 -19.879 1.00 95.00 87 THR A O 1
ATOM 694 N N . ASP A 1 88 ? 22.087 12.897 -20.328 1.00 93.81 88 ASP A N 1
ATOM 695 C CA . ASP A 1 88 ? 21.925 13.527 -19.014 1.00 93.81 88 ASP A CA 1
ATOM 696 C C . ASP A 1 88 ? 20.465 13.862 -18.706 1.00 93.81 88 ASP A C 1
ATOM 698 O O . ASP A 1 88 ? 20.013 13.644 -17.586 1.00 93.81 88 ASP A O 1
ATOM 702 N N . GLU A 1 89 ? 19.696 14.269 -19.717 1.00 94.56 89 GLU A N 1
ATOM 703 C CA . GLU A 1 89 ? 18.253 14.500 -19.602 1.00 94.56 89 GLU A CA 1
ATOM 704 C C . GLU A 1 89 ? 17.504 13.225 -19.180 1.00 94.56 89 GLU A C 1
ATOM 706 O O . GLU A 1 89 ? 16.633 13.242 -18.310 1.00 94.56 89 GLU A O 1
ATOM 711 N N . ASN A 1 90 ? 17.871 12.069 -19.749 1.00 93.75 90 ASN A N 1
ATOM 712 C CA . ASN A 1 90 ? 17.277 10.793 -19.352 1.00 93.75 90 ASN A CA 1
ATOM 713 C C . ASN A 1 90 ? 17.631 10.428 -17.907 1.00 93.75 90 ASN A C 1
ATOM 715 O O . ASN A 1 90 ? 16.781 9.896 -17.187 1.00 93.75 90 ASN A O 1
ATOM 719 N N . ARG A 1 91 ? 18.861 10.729 -17.473 1.00 96.25 91 ARG A N 1
ATOM 720 C CA . ARG A 1 91 ? 19.294 10.523 -16.086 1.00 96.25 91 ARG A CA 1
ATOM 721 C C . ARG A 1 91 ? 18.564 11.475 -15.140 1.00 96.25 91 ARG A C 1
ATOM 723 O O . ARG A 1 91 ? 18.064 11.027 -14.115 1.00 96.25 91 ARG A O 1
ATOM 730 N N . ALA A 1 92 ? 18.434 12.753 -15.484 1.00 96.69 92 ALA A N 1
ATOM 731 C CA . ALA A 1 92 ? 17.684 13.733 -14.701 1.00 96.69 92 ALA A CA 1
ATOM 732 C C . ALA A 1 92 ? 16.229 13.285 -14.498 1.00 96.69 92 ALA A C 1
ATOM 734 O O . ALA A 1 92 ? 15.777 13.164 -13.359 1.00 96.69 92 ALA A O 1
ATOM 735 N N . HIS A 1 93 ? 15.552 12.894 -15.580 1.00 95.12 93 HIS A N 1
ATOM 736 C CA . HIS A 1 93 ? 14.191 12.371 -15.510 1.00 95.12 93 HIS A CA 1
ATOM 737 C C . HIS A 1 93 ? 14.081 11.097 -14.654 1.00 95.12 93 HIS A C 1
ATOM 739 O O . HIS A 1 93 ? 13.136 10.929 -13.884 1.00 95.12 93 HIS A O 1
ATOM 745 N N . ALA A 1 94 ? 15.049 10.180 -14.750 1.00 96.12 94 ALA A N 1
ATOM 746 C CA . ALA A 1 94 ? 15.061 8.984 -13.912 1.00 96.12 94 ALA A CA 1
ATOM 747 C C . ALA A 1 94 ? 15.227 9.308 -12.417 1.00 96.12 94 ALA A C 1
ATOM 749 O O . ALA A 1 94 ? 14.553 8.677 -11.600 1.00 96.12 94 ALA A O 1
ATOM 750 N N . ARG A 1 95 ? 16.058 10.299 -12.053 1.00 97.25 95 ARG A N 1
ATOM 751 C CA . ARG A 1 95 ? 16.195 10.766 -10.658 1.00 97.25 95 ARG A CA 1
ATOM 752 C C . ARG A 1 95 ? 14.883 11.340 -10.138 1.00 97.25 95 ARG A C 1
ATOM 754 O O . ARG A 1 95 ? 14.393 10.868 -9.116 1.00 97.25 95 ARG A O 1
ATOM 761 N N . GLU A 1 96 ? 14.286 12.267 -10.885 1.00 96.75 96 GLU A N 1
ATOM 762 C CA . GLU A 1 96 ? 12.992 12.872 -10.548 1.00 96.75 96 GLU A CA 1
ATOM 763 C C . GLU A 1 96 ? 11.919 11.793 -10.345 1.00 96.75 96 GLU A C 1
ATOM 765 O O . GLU A 1 96 ? 11.144 11.817 -9.386 1.00 96.75 96 GLU A O 1
ATOM 770 N N . ARG A 1 97 ? 11.898 10.779 -11.218 1.00 95.06 97 ARG A N 1
ATOM 771 C CA . ARG A 1 97 ? 10.910 9.709 -11.118 1.00 95.06 97 ARG A CA 1
ATOM 772 C C . ARG A 1 97 ? 11.104 8.835 -9.883 1.00 95.06 97 ARG A C 1
ATOM 774 O O . ARG A 1 97 ? 10.112 8.464 -9.256 1.00 95.06 97 ARG A O 1
ATOM 781 N N . LEU A 1 98 ? 12.344 8.501 -9.531 1.00 94.69 98 LEU A N 1
ATOM 782 C CA . LEU A 1 98 ? 12.643 7.743 -8.315 1.00 94.69 98 LEU A CA 1
ATOM 783 C C . LEU A 1 98 ? 12.276 8.531 -7.055 1.00 94.69 98 LEU A C 1
ATOM 785 O O . LEU A 1 98 ? 11.686 7.955 -6.141 1.00 94.69 98 LEU A O 1
ATOM 789 N N . GLU A 1 99 ? 12.556 9.834 -7.031 1.00 94.31 99 GLU A N 1
ATOM 790 C CA . GLU A 1 99 ? 12.184 10.723 -5.930 1.00 94.31 99 GLU A CA 1
ATOM 791 C C . GLU A 1 99 ? 10.662 10.813 -5.767 1.00 94.31 99 GLU A C 1
ATOM 793 O O . GLU A 1 99 ? 10.147 10.564 -4.677 1.00 94.31 99 GLU A O 1
ATOM 798 N N . TYR A 1 100 ? 9.930 11.039 -6.863 1.00 92.75 100 TYR A N 1
ATOM 799 C CA . TYR A 1 100 ? 8.466 11.034 -6.864 1.00 92.75 100 TYR A CA 1
ATOM 800 C C . TYR A 1 100 ? 7.889 9.711 -6.349 1.00 92.75 100 TYR A C 1
ATOM 802 O O . TYR A 1 100 ? 6.935 9.687 -5.575 1.00 92.75 100 TYR A O 1
ATOM 810 N N . ILE A 1 101 ? 8.432 8.578 -6.797 1.00 88.31 101 ILE A N 1
ATOM 811 C CA . ILE A 1 101 ? 7.948 7.271 -6.348 1.00 88.31 101 ILE A CA 1
ATOM 812 C C . ILE A 1 101 ? 8.228 7.098 -4.847 1.00 88.31 101 ILE A C 1
ATOM 814 O O . ILE A 1 101 ? 7.338 6.671 -4.113 1.00 88.31 101 ILE A O 1
ATOM 818 N N . SER A 1 102 ? 9.425 7.466 -4.385 1.00 85.12 102 SER A N 1
ATOM 819 C CA . SER A 1 102 ? 9.815 7.402 -2.973 1.00 85.12 102 SER A CA 1
ATOM 820 C C . SER A 1 102 ? 8.895 8.238 -2.078 1.00 85.12 102 SER A C 1
ATOM 822 O O . SER A 1 102 ? 8.360 7.713 -1.097 1.00 85.12 102 SER A O 1
ATOM 824 N N . SER A 1 103 ? 8.625 9.495 -2.452 1.00 84.62 103 SER A N 1
ATOM 825 C CA . SER A 1 103 ? 7.755 10.392 -1.681 1.00 84.62 103 SER A CA 1
ATOM 826 C C . SER A 1 103 ? 6.329 9.848 -1.578 1.00 84.62 103 SER A C 1
ATOM 828 O O . SER A 1 103 ? 5.762 9.766 -0.486 1.00 84.62 103 SER A O 1
ATOM 830 N N . ARG A 1 104 ? 5.779 9.335 -2.684 1.00 85.75 104 ARG A N 1
ATOM 831 C CA . ARG A 1 104 ? 4.457 8.693 -2.698 1.00 85.75 104 ARG A CA 1
ATOM 832 C C . ARG A 1 104 ? 4.390 7.446 -1.823 1.00 85.75 104 ARG A C 1
ATOM 834 O O . ARG A 1 104 ? 3.378 7.218 -1.160 1.00 85.75 104 ARG A O 1
ATOM 841 N N . PHE A 1 105 ? 5.450 6.639 -1.800 1.00 75.81 105 PHE A N 1
ATOM 842 C CA . PHE A 1 105 ? 5.527 5.489 -0.900 1.00 75.81 105 PHE A CA 1
ATOM 843 C C . PHE A 1 105 ? 5.573 5.919 0.569 1.00 75.81 105 PHE A C 1
ATOM 845 O O . PHE A 1 105 ? 4.901 5.291 1.392 1.00 75.81 105 PHE A O 1
ATOM 852 N N . SER A 1 106 ? 6.315 6.979 0.908 1.00 71.56 106 SER A N 1
ATOM 853 C CA . SER A 1 106 ? 6.321 7.516 2.274 1.00 71.56 106 SER A CA 1
ATOM 854 C C . SER A 1 106 ? 4.959 8.073 2.685 1.00 71.56 106 SER A C 1
ATOM 856 O O . SER A 1 106 ? 4.470 7.693 3.746 1.00 71.56 106 SER A O 1
ATOM 858 N N . GLU A 1 107 ? 4.304 8.862 1.829 1.00 75.81 107 GLU A N 1
ATOM 859 C CA . GLU A 1 107 ? 2.960 9.407 2.071 1.00 75.81 107 GLU A CA 1
ATOM 860 C C . GLU A 1 107 ? 1.944 8.286 2.326 1.00 75.81 107 GLU A C 1
ATOM 862 O O . GLU A 1 107 ? 1.233 8.291 3.328 1.00 75.81 107 GLU A O 1
ATOM 867 N N . ALA A 1 108 ? 1.903 7.273 1.453 1.00 78.00 108 ALA A N 1
ATOM 868 C CA . ALA A 1 108 ? 0.968 6.158 1.583 1.00 78.00 108 ALA A CA 1
ATOM 869 C C . ALA A 1 108 ? 1.209 5.335 2.861 1.00 78.00 108 ALA A C 1
ATOM 871 O O . ALA A 1 108 ? 0.260 4.876 3.503 1.00 78.00 108 ALA A O 1
ATOM 872 N N . LYS A 1 109 ? 2.479 5.150 3.244 1.00 72.44 109 LYS A N 1
ATOM 873 C CA . LYS A 1 109 ? 2.855 4.466 4.486 1.00 72.44 109 LYS A CA 1
ATOM 874 C C . LYS A 1 109 ? 2.458 5.283 5.715 1.00 72.44 109 LYS A C 1
ATOM 876 O O . LYS A 1 109 ? 1.970 4.708 6.688 1.00 72.44 109 LYS A O 1
ATOM 881 N N . GLU A 1 110 ? 2.660 6.596 5.677 1.00 66.75 110 GLU A N 1
ATOM 882 C CA . GLU A 1 110 ? 2.270 7.508 6.750 1.00 66.75 110 GLU A CA 1
ATOM 883 C C . GLU A 1 110 ? 0.747 7.534 6.930 1.00 66.75 110 GLU A C 1
ATOM 885 O O . GLU A 1 110 ? 0.261 7.385 8.050 1.00 66.75 110 GLU A O 1
ATOM 890 N N . GLU A 1 111 ? -0.016 7.634 5.842 1.00 72.50 111 GLU A N 1
ATOM 891 C CA . GLU A 1 111 ? -1.481 7.574 5.865 1.00 72.50 111 GLU A CA 1
ATOM 892 C C . GLU A 1 111 ? -2.003 6.234 6.408 1.00 72.50 111 GLU A C 1
ATOM 894 O O . GLU A 1 111 ? -2.901 6.209 7.255 1.00 72.50 111 GLU A O 1
ATOM 899 N N . ASP A 1 112 ? -1.414 5.101 6.005 1.00 73.06 112 ASP A N 1
ATOM 900 C CA . ASP A 1 112 ? -1.765 3.791 6.567 1.00 73.06 112 ASP A CA 1
ATOM 901 C C . ASP A 1 112 ? -1.482 3.717 8.075 1.00 73.06 112 ASP A C 1
ATOM 903 O O . ASP A 1 112 ? -2.315 3.221 8.842 1.00 73.06 112 ASP A O 1
ATOM 907 N N . LEU A 1 113 ? -0.337 4.245 8.516 1.00 65.88 113 LEU A N 1
ATOM 908 C CA . LEU A 1 113 ? 0.020 4.302 9.929 1.00 65.88 113 LEU A CA 1
ATOM 909 C C . LEU A 1 113 ? -0.947 5.197 10.714 1.00 65.88 113 LEU A C 1
ATOM 911 O O . LEU A 1 113 ? -1.448 4.770 11.754 1.00 65.88 113 LEU A O 1
ATOM 915 N N . LYS A 1 114 ? -1.272 6.391 10.204 1.00 69.19 114 LYS A N 1
ATOM 916 C CA . LYS A 1 114 ? -2.261 7.304 10.802 1.00 69.19 114 LYS A CA 1
ATOM 917 C C . LYS A 1 114 ? -3.633 6.652 10.897 1.00 69.19 114 LYS A C 1
ATOM 919 O O . LYS A 1 114 ? -4.276 6.738 11.941 1.00 69.19 114 LYS A O 1
ATOM 924 N N . ARG A 1 115 ? -4.076 5.957 9.848 1.00 75.19 115 ARG A N 1
ATOM 925 C CA . ARG A 1 115 ? -5.335 5.202 9.844 1.00 75.19 115 ARG A CA 1
ATOM 926 C C . ARG A 1 115 ? -5.342 4.117 10.919 1.00 75.19 115 ARG A C 1
ATOM 928 O O . ARG A 1 115 ? -6.296 4.049 11.690 1.00 75.19 115 ARG A O 1
ATOM 935 N N . LYS A 1 116 ? -4.278 3.312 11.006 1.00 66.94 116 LYS A N 1
ATOM 936 C CA . LYS A 1 116 ? -4.122 2.266 12.033 1.00 66.94 116 LYS A CA 1
ATOM 937 C C . LYS A 1 116 ? -4.081 2.845 13.444 1.00 66.94 116 LYS A C 1
ATOM 939 O O . LYS A 1 116 ? -4.673 2.269 14.355 1.00 66.94 116 LYS A O 1
ATOM 944 N N . LEU A 1 117 ? -3.404 3.979 13.623 1.00 58.12 117 LEU A N 1
ATOM 945 C CA . LEU A 1 117 ? -3.343 4.686 14.896 1.00 58.12 117 LEU A CA 1
ATOM 946 C C . LEU A 1 117 ? -4.735 5.185 15.291 1.00 58.12 117 LEU A C 1
ATOM 948 O O . LEU A 1 117 ? -5.202 4.835 16.368 1.00 58.12 117 LEU A O 1
ATOM 952 N N . ARG A 1 118 ? -5.449 5.884 14.395 1.00 65.94 118 ARG A N 1
ATOM 953 C CA . ARG A 1 118 ? -6.841 6.329 14.605 1.00 65.94 118 ARG A CA 1
ATOM 954 C C . ARG A 1 118 ? -7.780 5.169 14.945 1.00 65.94 118 ARG A C 1
ATOM 956 O O . ARG A 1 118 ? -8.628 5.324 15.815 1.00 65.94 118 ARG A O 1
ATOM 963 N N . SER A 1 119 ? -7.618 4.006 14.310 1.00 64.44 119 SER A N 1
ATOM 964 C CA . SER A 1 119 ? -8.445 2.831 14.609 1.00 64.44 119 SER A CA 1
ATOM 965 C C . SER A 1 119 ? -8.091 2.130 15.928 1.00 64.44 119 SER A C 1
ATOM 967 O O . SER A 1 119 ? -8.961 1.498 16.518 1.00 64.44 119 SER A O 1
ATOM 969 N N . ASN A 1 120 ? -6.840 2.221 16.401 1.00 58.53 120 ASN A N 1
ATOM 970 C CA . ASN A 1 120 ? -6.374 1.515 17.606 1.00 58.53 120 ASN A CA 1
ATOM 971 C C . ASN A 1 120 ? -6.363 2.377 18.884 1.00 58.53 120 ASN A C 1
ATOM 973 O O . ASN A 1 120 ? -6.424 1.814 19.977 1.00 58.53 120 ASN A O 1
ATOM 977 N N . LEU A 1 121 ? -6.305 3.710 18.770 1.00 50.28 121 LEU A N 1
ATOM 978 C CA . LEU A 1 121 ? -6.209 4.635 19.910 1.00 50.28 121 LEU A CA 1
ATOM 979 C C . LEU A 1 121 ? -7.405 4.599 20.887 1.00 50.28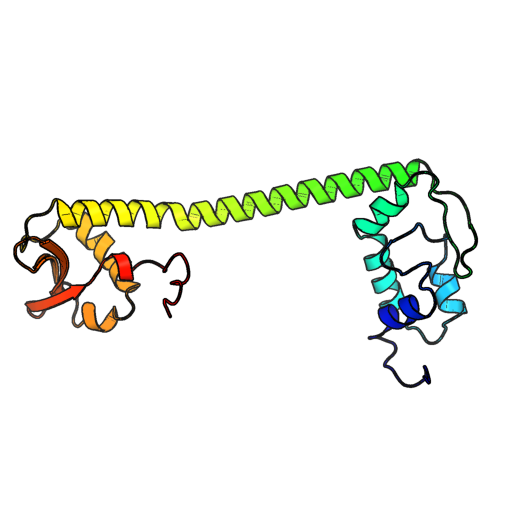 121 LEU A C 1
ATOM 981 O O . LEU A 1 121 ? -7.150 4.569 22.089 1.00 50.28 121 LEU A O 1
ATOM 985 N N . PRO A 1 122 ? -8.687 4.557 20.455 1.00 64.25 122 PRO A N 1
ATOM 986 C CA . PRO A 1 122 ? -9.799 4.514 21.411 1.00 64.25 122 PRO A CA 1
ATOM 987 C C . PRO A 1 122 ? -9.916 3.148 22.107 1.00 64.25 122 PRO A C 1
ATOM 989 O O . PRO A 1 122 ? -10.154 3.075 23.307 1.00 64.25 122 PRO A O 1
ATOM 992 N N . ALA A 1 123 ? -9.658 2.045 21.398 1.00 61.31 123 ALA A N 1
ATOM 993 C CA . ALA A 1 123 ? -9.880 0.704 21.936 1.00 61.31 123 ALA A CA 1
ATOM 994 C C . ALA A 1 123 ? -8.892 0.307 23.054 1.00 61.31 123 ALA A C 1
ATOM 996 O O . ALA A 1 123 ? -9.301 -0.335 24.021 1.00 61.31 123 ALA A O 1
ATOM 997 N N . GLN A 1 124 ? -7.604 0.665 22.955 1.00 65.25 124 GLN A N 1
ATOM 998 C CA . GLN A 1 124 ? -6.640 0.317 24.010 1.00 65.25 124 GLN A CA 1
ATOM 999 C C . GLN A 1 124 ? -6.806 1.168 25.273 1.00 65.25 124 GLN A C 1
ATOM 1001 O O . GLN A 1 124 ? -6.746 0.615 26.372 1.00 65.25 124 GLN A O 1
ATOM 1006 N N . ASN A 1 125 ? -7.079 2.467 25.123 1.00 76.12 125 ASN A N 1
ATOM 1007 C CA . ASN A 1 125 ? -7.339 3.354 26.258 1.00 76.12 125 ASN A CA 1
ATOM 1008 C C . ASN A 1 125 ? -8.613 2.931 27.005 1.00 76.12 125 ASN A C 1
ATOM 1010 O O . ASN A 1 125 ? -8.609 2.840 28.228 1.00 76.12 125 ASN A O 1
ATOM 1014 N N . GLU A 1 126 ? -9.673 2.563 26.280 1.00 81.00 126 GLU A N 1
ATOM 1015 C CA . GLU A 1 126 ? -10.897 2.039 26.893 1.00 81.00 126 GLU A CA 1
ATOM 1016 C C . GLU A 1 126 ? -10.683 0.696 27.603 1.00 81.00 126 GLU A C 1
ATOM 1018 O O . GLU A 1 126 ? -11.235 0.485 28.679 1.00 81.00 126 GLU A O 1
ATOM 1023 N N . PHE A 1 127 ? -9.882 -0.225 27.046 1.00 87.44 127 PHE A N 1
ATOM 1024 C CA . PHE A 1 127 ? -9.597 -1.493 27.726 1.00 87.44 127 PHE A CA 1
ATOM 1025 C C . PHE A 1 127 ? -8.861 -1.264 29.049 1.00 87.44 127 PHE A C 1
ATOM 1027 O O . PHE A 1 127 ? -9.202 -1.894 30.049 1.00 87.44 127 PHE A O 1
ATOM 1034 N N . GLN A 1 128 ? -7.864 -0.373 29.060 1.00 84.88 128 GLN A N 1
ATOM 1035 C CA . GLN A 1 128 ? -7.141 -0.017 30.281 1.00 84.88 128 GLN A CA 1
ATOM 1036 C C . GLN A 1 128 ? -8.075 0.618 31.311 1.00 84.88 128 GLN A C 1
ATOM 1038 O O . GLN A 1 128 ? -8.048 0.220 32.475 1.00 84.88 128 GLN A O 1
ATOM 1043 N N . GLU A 1 129 ? -8.950 1.526 30.881 1.00 86.38 129 GLU A N 1
ATOM 1044 C CA . GLU A 1 129 ? -9.894 2.192 31.774 1.00 86.38 129 GLU A CA 1
ATOM 1045 C C . GLU A 1 129 ? -10.935 1.224 32.347 1.00 86.38 129 GLU A C 1
ATOM 1047 O O . GLU A 1 129 ? -11.135 1.169 33.558 1.00 86.38 129 GLU A O 1
ATOM 1052 N N . LEU A 1 130 ? -11.532 0.362 31.519 1.00 89.88 130 LEU A N 1
ATOM 1053 C CA . LEU A 1 130 ? -12.450 -0.673 32.000 1.00 89.88 130 LEU A CA 1
ATOM 1054 C C . LEU A 1 130 ? -11.740 -1.700 32.889 1.00 89.88 130 LEU A C 1
ATOM 1056 O O . LEU A 1 130 ? -12.325 -2.195 33.848 1.00 89.88 130 LEU A O 1
ATOM 1060 N N . SER A 1 131 ? -10.472 -2.016 32.614 1.00 89.94 131 SER A N 1
ATOM 1061 C CA . SER A 1 131 ? -9.674 -2.859 33.505 1.00 89.94 131 SER A CA 1
ATOM 1062 C C . SER A 1 131 ? -9.451 -2.177 34.856 1.00 89.94 131 SER A C 1
ATOM 1064 O O . SER A 1 131 ? -9.505 -2.846 35.885 1.00 89.94 131 SER A O 1
ATOM 1066 N N . ARG A 1 132 ? -9.227 -0.860 34.877 1.00 88.12 132 ARG A N 1
ATOM 1067 C CA . ARG A 1 132 ? -9.084 -0.077 36.107 1.00 88.12 132 ARG A CA 1
ATOM 1068 C C . ARG A 1 132 ? -10.381 -0.077 36.915 1.00 88.12 132 ARG A C 1
ATOM 1070 O O . ARG A 1 132 ? -10.340 -0.415 38.096 1.00 88.12 132 ARG A O 1
ATOM 1077 N N . VAL A 1 133 ? -11.516 0.196 36.268 1.00 88.94 133 VAL A N 1
ATOM 1078 C CA . VAL A 1 133 ? -12.857 0.102 36.873 1.00 88.94 133 VAL A CA 1
ATOM 1079 C C . VAL A 1 133 ? -13.081 -1.281 37.482 1.00 88.94 133 VAL A C 1
ATOM 1081 O O . VAL A 1 133 ? -13.461 -1.384 38.642 1.00 88.94 133 VAL A O 1
ATOM 1084 N N . LEU A 1 134 ? -12.766 -2.352 36.745 1.00 91.19 134 LEU A N 1
ATOM 1085 C CA . LEU A 1 134 ? -12.958 -3.722 37.221 1.00 91.19 134 LEU A CA 1
ATOM 1086 C C . LEU A 1 134 ? -12.250 -3.995 38.555 1.00 91.19 134 LEU A C 1
ATOM 1088 O O . LEU A 1 134 ? -12.774 -4.727 39.389 1.00 91.19 134 LEU A O 1
ATOM 1092 N N . HIS A 1 135 ? -11.055 -3.436 38.750 1.00 88.00 135 HIS A N 1
ATOM 1093 C CA . HIS A 1 135 ? -10.287 -3.634 39.976 1.00 88.00 135 HIS A CA 1
ATOM 1094 C C . HIS A 1 135 ? -10.691 -2.679 41.104 1.00 88.00 135 HIS A C 1
ATOM 1096 O O . HIS A 1 135 ? -10.676 -3.102 42.262 1.00 88.00 135 HIS A O 1
ATOM 1102 N N . GLN A 1 136 ? -11.059 -1.437 40.773 1.00 87.88 136 GLN A N 1
ATOM 1103 C CA . GLN A 1 136 ? -11.351 -0.367 41.735 1.00 87.88 136 GLN A CA 1
ATOM 1104 C C . GLN A 1 136 ? -12.794 -0.365 42.247 1.00 87.88 136 GLN A C 1
ATOM 1106 O O . GLN A 1 136 ? -13.032 0.149 43.333 1.00 87.88 136 GLN A O 1
ATOM 1111 N N . SER A 1 137 ? -13.747 -0.918 41.496 1.00 86.81 137 SER A N 1
ATOM 1112 C CA . SER A 1 137 ? -15.148 -0.959 41.914 1.00 86.81 137 SER A CA 1
ATOM 1113 C C . SER A 1 137 ? -15.424 -2.060 42.939 1.00 86.81 137 SER A C 1
ATOM 1115 O O . SER A 1 137 ? -14.836 -3.154 42.897 1.00 86.81 137 SER A O 1
ATOM 1117 N N . ASP A 1 138 ? -16.369 -1.759 43.829 1.00 85.88 138 ASP A N 1
ATOM 1118 C CA . ASP A 1 138 ? -16.895 -2.700 44.809 1.00 85.88 138 ASP A CA 1
ATOM 1119 C C . ASP A 1 138 ? -17.743 -3.782 44.120 1.00 85.88 138 ASP A C 1
ATOM 1121 O O . ASP A 1 138 ? -18.551 -3.463 43.237 1.00 85.88 138 ASP A O 1
ATOM 1125 N N . PRO A 1 139 ? -17.573 -5.065 44.489 1.00 89.31 139 PRO A N 1
ATOM 1126 C CA . PRO A 1 139 ? -18.388 -6.146 43.950 1.00 89.31 139 PRO A CA 1
ATOM 1127 C C . PRO A 1 139 ? -19.883 -5.957 44.225 1.00 89.31 139 PRO A C 1
ATOM 1129 O O . PRO A 1 139 ? -20.269 -5.407 45.252 1.00 89.31 139 PRO A O 1
ATOM 1132 N N . GLU A 1 140 ? -20.719 -6.451 43.308 1.00 86.06 140 GLU A N 1
ATOM 1133 C CA . GLU A 1 140 ? -22.194 -6.438 43.378 1.00 86.06 140 GLU A CA 1
ATOM 1134 C C . GLU A 1 140 ? -22.850 -5.035 43.417 1.00 86.06 140 GLU A C 1
ATOM 1136 O O . GLU A 1 140 ? -24.075 -4.923 43.356 1.00 86.06 140 GLU A O 1
ATOM 1141 N N . THR A 1 141 ? -22.062 -3.956 43.407 1.00 89.06 141 THR A N 1
ATOM 1142 C CA . THR A 1 141 ? -22.561 -2.583 43.258 1.00 89.06 141 THR A CA 1
ATOM 1143 C C . THR A 1 141 ? -22.768 -2.243 41.775 1.00 89.06 141 THR A C 1
ATOM 1145 O O . THR A 1 141 ? -21.858 -2.463 40.964 1.00 89.06 141 THR A O 1
ATOM 1148 N N . PRO A 1 142 ? -23.938 -1.695 41.381 1.00 93.12 142 PRO A N 1
ATOM 1149 C CA . PRO A 1 142 ? -24.161 -1.200 40.025 1.00 93.12 142 PRO A CA 1
ATOM 1150 C C . PRO A 1 142 ? -23.131 -0.143 39.620 1.00 93.12 142 PRO A C 1
ATOM 1152 O O . PRO A 1 142 ? -22.887 0.820 40.346 1.00 93.12 142 PRO A O 1
ATOM 1155 N N . LEU A 1 143 ? -22.536 -0.321 38.443 1.00 90.88 143 LEU A N 1
ATOM 1156 C CA . LEU A 1 143 ? -21.623 0.653 37.850 1.00 90.88 143 LEU A CA 1
ATOM 1157 C C . LEU A 1 143 ? -22.393 1.873 37.331 1.00 90.88 143 LEU A C 1
ATOM 1159 O O . LEU A 1 143 ? -23.568 1.766 36.983 1.00 90.88 143 LEU A O 1
ATOM 1163 N N . SER A 1 144 ? -21.715 3.020 37.235 1.00 86.94 144 SER A N 1
ATOM 1164 C CA . SER A 1 144 ? -22.321 4.252 36.717 1.00 86.94 144 SER A CA 1
ATOM 1165 C C . SER A 1 144 ? -22.814 4.097 35.275 1.00 86.94 144 SER A C 1
ATOM 1167 O O . SER A 1 144 ? -22.332 3.245 34.517 1.00 86.94 144 SER A O 1
ATOM 1169 N N . ASP A 1 145 ? -23.760 4.948 34.880 1.00 81.94 145 ASP A N 1
ATOM 1170 C CA . ASP A 1 145 ? -24.354 4.917 33.541 1.00 81.94 145 ASP A CA 1
ATOM 1171 C C . ASP A 1 145 ? -23.306 5.125 32.440 1.00 81.94 145 ASP A C 1
ATOM 1173 O O . ASP A 1 145 ? -23.316 4.400 31.445 1.00 81.94 145 ASP A O 1
ATOM 1177 N N . ASP A 1 146 ? -22.349 6.033 32.645 1.00 78.50 146 ASP A N 1
ATOM 1178 C CA . ASP A 1 146 ? -21.265 6.295 31.688 1.00 78.50 146 ASP A CA 1
ATOM 1179 C C . ASP A 1 146 ? -20.422 5.039 31.432 1.00 78.50 146 ASP A C 1
ATOM 1181 O O . ASP A 1 146 ? -20.182 4.643 30.288 1.00 78.50 146 ASP A O 1
ATOM 1185 N N . VAL A 1 147 ? -20.024 4.348 32.504 1.00 86.00 147 VAL A N 1
ATOM 1186 C CA . VAL A 1 147 ? -19.266 3.093 32.417 1.00 86.00 147 VAL A CA 1
ATOM 1187 C C . VAL A 1 147 ? -20.118 1.997 31.776 1.00 86.00 147 VAL A C 1
ATOM 1189 O O . VAL A 1 147 ? -19.632 1.240 30.931 1.00 86.00 147 VAL A O 1
ATOM 1192 N N . SER A 1 148 ? -21.400 1.925 32.137 1.00 91.31 148 SER A N 1
ATOM 1193 C CA . SER A 1 148 ? -22.351 0.951 31.601 1.00 91.31 148 SER A CA 1
ATOM 1194 C C . SER A 1 148 ? -22.564 1.113 30.092 1.00 91.31 148 SER A C 1
ATOM 1196 O O . SER A 1 148 ? -22.638 0.111 29.375 1.00 91.31 148 SER A O 1
ATOM 1198 N N . GLN A 1 149 ? -22.592 2.345 29.573 1.00 87.69 149 GLN A N 1
ATOM 1199 C CA . GLN A 1 149 ? -22.686 2.612 28.134 1.00 87.69 149 GLN A CA 1
ATOM 1200 C C . GLN A 1 149 ? -21.462 2.084 27.376 1.00 87.69 149 GLN A C 1
ATOM 1202 O O . GLN A 1 149 ? -21.609 1.393 26.359 1.00 87.69 149 GLN A O 1
ATOM 1207 N N . VAL A 1 150 ? -20.258 2.342 27.894 1.00 89.81 150 VAL A N 1
ATOM 1208 C CA . VAL A 1 150 ? -19.007 1.850 27.295 1.00 89.81 150 VAL A CA 1
ATOM 1209 C C . VAL A 1 150 ? -18.942 0.319 27.357 1.00 89.81 150 VAL A C 1
ATOM 1211 O O . VAL A 1 150 ? -18.624 -0.335 26.358 1.00 89.81 150 VAL A O 1
ATOM 1214 N N . LEU A 1 151 ? -19.312 -0.280 28.495 1.00 92.75 151 LEU A N 1
ATOM 1215 C CA . LEU A 1 151 ? -19.376 -1.735 28.654 1.00 92.75 151 LEU A CA 1
ATOM 1216 C C . LEU A 1 151 ? -20.362 -2.379 27.684 1.00 92.75 151 LEU A C 1
ATOM 1218 O O . LEU A 1 151 ? -20.019 -3.387 27.068 1.00 92.75 151 LEU A O 1
ATOM 1222 N N . LEU A 1 152 ? -21.551 -1.803 27.494 1.00 94.00 152 LEU A N 1
ATOM 1223 C CA . LEU A 1 152 ? -22.536 -2.314 26.543 1.00 94.00 152 LEU A CA 1
ATOM 1224 C C . LEU A 1 152 ? -22.019 -2.244 25.103 1.00 94.00 152 LEU A C 1
ATOM 1226 O O . LEU A 1 152 ? -22.158 -3.213 24.351 1.00 94.00 152 LEU A O 1
ATOM 1230 N N . ALA A 1 153 ? -21.398 -1.126 24.719 1.00 91.44 153 ALA A N 1
ATOM 1231 C CA . ALA A 1 153 ? -20.791 -0.974 23.401 1.00 91.44 153 ALA A CA 1
ATOM 1232 C C . ALA A 1 153 ? -19.734 -2.060 23.148 1.00 91.44 153 ALA A C 1
ATOM 1234 O O . ALA A 1 153 ? -19.727 -2.681 22.084 1.00 91.44 153 ALA A O 1
ATOM 1235 N N . ARG A 1 154 ? -18.893 -2.362 24.146 1.00 92.62 154 ARG A N 1
ATOM 1236 C CA . ARG A 1 154 ? -17.863 -3.403 24.024 1.00 92.62 154 ARG A CA 1
ATOM 1237 C C . ARG A 1 154 ? -18.416 -4.816 24.115 1.00 92.62 154 ARG A C 1
ATOM 1239 O O . ARG A 1 154 ? -17.988 -5.671 23.343 1.00 92.62 154 ARG A O 1
ATOM 1246 N N . LEU A 1 155 ? -19.402 -5.075 24.967 1.00 94.56 155 LEU A N 1
ATOM 1247 C CA . LEU A 1 155 ? -20.026 -6.390 25.110 1.00 94.56 155 LEU A CA 1
ATOM 1248 C C . LEU A 1 155 ? -20.605 -6.907 23.785 1.00 94.56 155 LEU A C 1
ATOM 1250 O O . LEU A 1 155 ? -20.542 -8.108 23.532 1.00 94.56 155 LEU A O 1
ATOM 1254 N N . ARG A 1 156 ? -21.092 -6.022 22.905 1.00 93.62 156 ARG A N 1
ATOM 1255 C CA . ARG A 1 156 ? -21.579 -6.391 21.560 1.00 93.62 156 ARG A CA 1
AT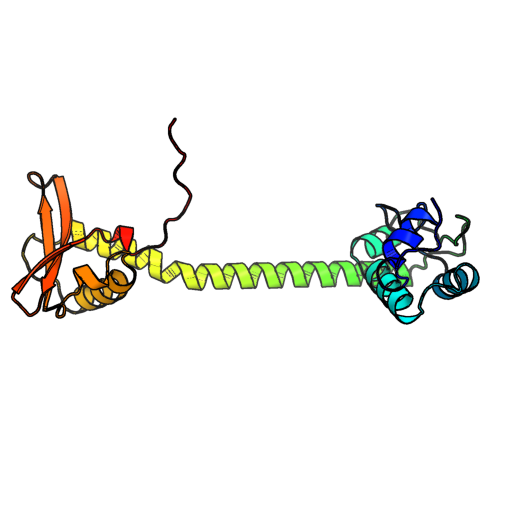OM 1256 C C . ARG A 1 156 ? -20.522 -7.066 20.678 1.00 93.62 156 ARG A C 1
ATOM 1258 O O . ARG A 1 156 ? -20.885 -7.810 19.774 1.00 93.62 156 ARG A O 1
ATOM 1265 N N . HIS A 1 157 ? -19.237 -6.855 20.955 1.00 92.38 157 HIS A N 1
ATOM 1266 C CA . HIS A 1 157 ? -18.128 -7.508 20.254 1.00 92.38 157 HIS A CA 1
ATOM 1267 C C . HIS A 1 157 ? -17.684 -8.830 20.903 1.00 92.38 157 HIS A C 1
ATOM 1269 O O . HIS A 1 157 ? -16.786 -9.498 20.390 1.00 92.38 157 HIS A O 1
ATOM 1275 N N . HIS A 1 158 ? -18.284 -9.232 22.028 1.00 94.19 158 HIS A N 1
ATOM 1276 C CA . HIS A 1 158 ? -17.974 -10.503 22.674 1.00 94.19 158 HIS A CA 1
ATOM 1277 C C . HIS A 1 158 ? -18.420 -11.691 21.792 1.00 94.19 158 HIS A C 1
ATOM 1279 O O . HIS A 1 158 ? -19.535 -11.668 21.269 1.00 94.19 158 HIS A O 1
ATOM 1285 N N . PRO A 1 159 ? -17.645 -12.792 21.691 1.00 94.25 159 PRO A N 1
ATOM 1286 C CA . PRO A 1 159 ? -18.012 -13.963 20.880 1.00 94.25 159 PRO A CA 1
ATOM 1287 C C . PRO A 1 159 ? -19.372 -14.590 21.216 1.00 94.25 159 PRO A C 1
ATOM 1289 O O . PRO A 1 159 ? -19.972 -15.257 20.385 1.00 94.25 159 PRO A O 1
ATOM 1292 N N . SER A 1 160 ? -19.856 -14.387 22.442 1.00 95.31 160 SER A N 1
ATOM 1293 C CA . SER A 1 160 ? -21.180 -14.828 22.900 1.00 95.31 160 SER A CA 1
ATOM 1294 C C . SER A 1 160 ? -22.099 -13.667 23.299 1.00 95.31 160 SER A C 1
ATOM 1296 O O . SER A 1 160 ? -22.912 -13.812 24.210 1.00 95.31 160 SER A O 1
ATOM 1298 N N . ALA A 1 161 ? -21.962 -12.503 22.651 1.00 95.50 161 ALA A N 1
ATOM 1299 C CA . ALA A 1 161 ? -22.707 -11.282 22.974 1.00 95.50 161 ALA A CA 1
ATOM 1300 C C . ALA A 1 161 ? -24.224 -11.504 23.076 1.00 95.50 161 ALA A C 1
ATOM 1302 O O . ALA A 1 161 ? -24.822 -11.094 24.066 1.00 95.50 161 ALA A O 1
ATOM 1303 N N . ALA A 1 162 ? -24.831 -12.207 22.112 1.00 95.56 162 ALA A N 1
ATOM 1304 C CA . ALA A 1 162 ? -26.271 -12.483 22.108 1.00 95.56 162 ALA A CA 1
ATOM 1305 C C . ALA A 1 162 ? -26.729 -13.218 23.380 1.00 95.56 162 ALA A C 1
ATOM 1307 O O . ALA A 1 162 ? -27.695 -12.810 24.017 1.00 95.56 162 ALA A O 1
ATOM 1308 N N . ALA A 1 163 ? -25.983 -14.244 23.801 1.00 96.06 163 ALA A N 1
ATOM 1309 C CA . ALA A 1 163 ? -26.273 -14.978 25.030 1.00 96.06 163 ALA A CA 1
ATOM 1310 C C . ALA A 1 163 ? -26.069 -14.109 26.281 1.00 96.06 163 ALA A C 1
ATOM 1312 O O . ALA A 1 163 ? -26.865 -14.177 27.211 1.00 96.06 163 ALA A O 1
ATOM 1313 N N . LYS A 1 164 ? -25.028 -13.264 26.313 1.00 95.88 164 LYS A N 1
ATOM 1314 C CA . LYS A 1 164 ? -24.769 -12.368 27.453 1.00 95.88 164 LYS A CA 1
ATOM 1315 C C . LYS A 1 164 ? -25.861 -11.306 27.599 1.00 95.88 164 LYS A C 1
ATOM 1317 O O . LYS A 1 164 ? -26.363 -11.115 28.700 1.00 95.88 164 LYS A O 1
ATOM 1322 N N . ILE A 1 165 ? -26.265 -10.674 26.499 1.00 96.50 165 ILE A N 1
ATOM 1323 C CA . ILE A 1 165 ? -27.275 -9.606 26.484 1.00 96.50 165 ILE A CA 1
ATOM 1324 C C . ILE A 1 165 ? -28.680 -10.164 26.756 1.00 96.50 165 ILE A C 1
ATOM 1326 O O . ILE A 1 165 ? -29.410 -9.583 27.554 1.00 96.50 165 ILE A O 1
ATOM 1330 N N . GLY A 1 166 ? -29.047 -11.300 26.153 1.00 95.00 166 GLY A N 1
ATOM 1331 C CA . GLY A 1 166 ? -30.341 -11.951 26.379 1.00 95.00 166 GLY A CA 1
ATOM 1332 C C . GLY A 1 166 ? -31.532 -11.020 26.120 1.00 95.00 166 GLY A C 1
ATOM 1333 O O . GLY A 1 166 ? -31.612 -10.387 25.070 1.00 95.00 166 GLY A O 1
ATOM 1334 N N . CYS A 1 167 ? -32.438 -10.923 27.095 1.00 95.06 167 CYS A N 1
ATOM 1335 C CA . CYS A 1 167 ? -33.634 -10.069 27.077 1.00 95.06 167 CYS A CA 1
ATOM 1336 C C . CYS A 1 167 ? -33.359 -8.559 27.254 1.00 95.06 167 CYS A C 1
ATOM 1338 O O . CYS A 1 167 ? -34.296 -7.761 27.274 1.00 95.06 167 CYS A O 1
ATOM 1340 N N . GLY A 1 168 ? -32.090 -8.158 27.363 1.00 94.69 168 GLY A N 1
ATOM 1341 C CA . GLY A 1 168 ? -31.666 -6.773 27.550 1.00 94.69 168 GLY A CA 1
ATOM 1342 C C . GLY A 1 168 ? -30.856 -6.589 28.829 1.00 94.69 168 GLY A C 1
ATOM 1343 O O . GLY A 1 168 ? -30.981 -7.353 29.783 1.00 94.69 168 GLY A O 1
ATOM 1344 N N . VAL A 1 169 ? -30.009 -5.560 28.848 1.00 96.88 169 VAL A N 1
ATOM 1345 C CA . VAL A 1 169 ? -29.158 -5.231 29.999 1.00 96.88 169 VAL A CA 1
ATOM 1346 C C . VAL A 1 169 ? -29.870 -4.206 30.876 1.00 96.88 169 VAL A C 1
ATOM 1348 O O . VAL A 1 169 ? -30.220 -3.133 30.393 1.00 96.88 169 VAL A O 1
ATOM 1351 N N . LYS A 1 170 ? -30.063 -4.535 32.156 1.00 96.62 170 LYS A N 1
ATOM 1352 C CA . LYS A 1 170 ? -30.556 -3.614 33.187 1.00 96.62 170 LYS A CA 1
ATOM 1353 C C . LYS A 1 170 ? -29.409 -2.819 33.807 1.00 96.62 170 LYS A C 1
ATOM 1355 O O . LYS A 1 170 ? -29.520 -1.610 33.950 1.00 96.62 170 LYS A O 1
ATOM 1360 N N . SER A 1 171 ? -28.323 -3.494 34.174 1.00 95.81 171 SER A N 1
ATOM 1361 C CA . SER A 1 171 ? -27.124 -2.869 34.741 1.00 95.81 171 SER A CA 1
ATOM 1362 C C . SER A 1 171 ? -25.896 -3.770 34.587 1.00 95.81 171 SER A C 1
ATOM 1364 O O . SER A 1 171 ? -26.006 -4.954 34.251 1.00 95.81 171 SER A O 1
ATOM 1366 N N . PHE A 1 172 ? -24.717 -3.203 34.843 1.00 97.31 172 PHE A N 1
ATOM 1367 C CA . PHE A 1 172 ? -23.474 -3.952 35.009 1.00 97.31 172 PHE A CA 1
ATOM 1368 C C . PHE A 1 172 ? -23.001 -3.880 36.456 1.00 97.31 172 PHE A C 1
ATOM 1370 O O . PHE A 1 172 ? -23.125 -2.839 37.098 1.00 97.31 172 PHE A O 1
ATOM 1377 N N . VAL A 1 173 ? -22.417 -4.973 36.940 1.00 95.81 173 VAL A N 1
ATOM 1378 C CA . VAL A 1 173 ? -21.747 -5.045 38.246 1.00 95.81 173 VAL A CA 1
ATOM 1379 C C . VAL A 1 173 ? -20.376 -5.700 38.092 1.00 95.81 173 VAL A C 1
ATOM 1381 O O . VAL A 1 173 ? -20.082 -6.332 37.068 1.00 95.81 173 VAL A O 1
ATOM 1384 N N . VAL A 1 174 ? -19.536 -5.574 39.116 1.00 94.06 174 VAL A N 1
ATOM 1385 C CA . VAL A 1 174 ? -18.324 -6.388 39.249 1.00 94.06 174 VAL A CA 1
ATOM 1386 C C . VAL A 1 174 ? -18.655 -7.663 40.021 1.00 94.06 174 VAL A C 1
ATOM 1388 O O . VAL A 1 174 ? -19.226 -7.617 41.104 1.00 94.06 174 VAL A O 1
ATOM 1391 N N . ASP A 1 175 ? -18.293 -8.800 39.440 1.00 91.88 175 ASP A N 1
ATOM 1392 C CA . ASP A 1 175 ? -18.412 -10.136 40.016 1.00 91.88 175 ASP A CA 1
ATOM 1393 C C . ASP A 1 175 ? -17.036 -10.602 40.487 1.00 91.88 175 ASP A C 1
ATOM 1395 O O . ASP A 1 175 ? -16.057 -10.563 39.732 1.00 91.88 175 ASP A O 1
ATOM 1399 N N . GLU A 1 176 ? -16.963 -11.041 41.736 1.00 86.56 176 GLU A N 1
ATOM 1400 C CA . GLU A 1 176 ? -15.732 -11.488 42.370 1.00 86.56 176 GLU A CA 1
ATOM 1401 C C . GLU A 1 176 ? -15.761 -13.002 42.599 1.00 86.56 176 GLU A C 1
ATOM 1403 O O . GLU A 1 176 ? -16.696 -13.551 43.181 1.00 86.56 176 GLU A O 1
ATOM 1408 N N . LYS A 1 177 ? -14.714 -13.697 42.145 1.00 79.25 177 LYS A N 1
ATOM 1409 C CA . LYS A 1 177 ? -14.568 -15.152 42.273 1.00 79.25 177 LYS A CA 1
ATOM 1410 C C . LYS A 1 177 ? -13.303 -15.511 43.043 1.00 79.25 177 LYS A C 1
ATOM 1412 O O . LYS A 1 177 ? -12.301 -14.797 42.999 1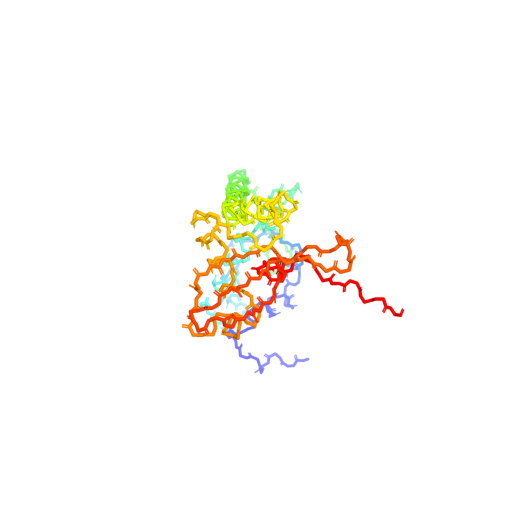.00 79.25 177 LYS A O 1
ATOM 1417 N N . PHE A 1 178 ? -13.333 -16.687 43.676 1.00 71.06 178 PHE A N 1
ATOM 1418 C CA . PHE A 1 178 ? -12.202 -17.284 44.399 1.00 71.06 178 PHE A CA 1
ATOM 1419 C C . PHE A 1 178 ? -11.586 -16.352 45.460 1.00 71.06 178 PHE A C 1
ATOM 1421 O O . PHE A 1 178 ? -10.384 -16.087 45.416 1.00 71.06 178 PHE A O 1
ATOM 1428 N N . LEU A 1 179 ? -12.397 -15.884 46.419 1.00 64.38 179 LEU A N 1
ATOM 1429 C CA . LEU A 1 179 ? -11.941 -15.069 47.560 1.00 64.38 179 LEU A CA 1
ATOM 1430 C C . LEU A 1 179 ? -11.152 -13.818 47.116 1.00 64.38 179 LEU A C 1
ATOM 1432 O O . LEU A 1 179 ? -9.994 -13.651 47.495 1.00 64.38 179 LEU A O 1
ATOM 1436 N N . GLY A 1 180 ? -11.712 -12.986 46.235 1.00 62.50 180 GLY A N 1
ATOM 1437 C CA . GLY A 1 180 ? -11.038 -11.756 45.794 1.00 62.50 180 GLY A CA 1
ATOM 1438 C C . GLY A 1 180 ? -9.986 -11.897 44.705 1.00 62.50 180 GLY A C 1
ATOM 1439 O O . GLY A 1 180 ? -9.551 -10.892 44.145 1.00 62.50 180 GLY A O 1
ATOM 1440 N N . LYS A 1 181 ? -9.572 -13.118 44.348 1.00 72.88 181 LYS A N 1
ATOM 1441 C CA . LYS A 1 181 ? -8.442 -13.301 43.423 1.00 72.88 181 LYS A CA 1
ATOM 1442 C C . LYS A 1 181 ? -8.768 -12.956 41.973 1.00 72.88 181 LYS A C 1
ATOM 1444 O O . LYS A 1 181 ? -7.858 -12.601 41.225 1.00 72.88 181 LYS A O 1
ATOM 1449 N N . PHE A 1 182 ? -10.031 -13.059 41.559 1.00 80.75 182 PHE A N 1
ATOM 1450 C CA . PHE A 1 182 ? -10.424 -12.794 40.177 1.00 80.75 182 PHE A CA 1
ATOM 1451 C C . PHE A 1 182 ? -11.711 -11.978 40.113 1.00 80.75 182 PHE A C 1
ATOM 1453 O O . PHE A 1 182 ? -12.771 -12.460 40.501 1.00 80.75 182 PHE A O 1
ATOM 1460 N N . LYS A 1 183 ? -11.621 -10.769 39.553 1.00 88.69 183 LYS A N 1
ATOM 1461 C CA . LYS A 1 183 ? -12.780 -9.927 39.243 1.00 88.69 183 LYS A CA 1
ATOM 1462 C C . LYS A 1 183 ? -13.151 -10.057 37.763 1.00 88.69 183 LYS A C 1
ATOM 1464 O O . LYS A 1 183 ? -12.277 -10.130 36.896 1.00 88.69 183 LYS A O 1
ATOM 1469 N N . THR A 1 184 ? -14.446 -10.109 37.467 1.00 93.19 184 THR A N 1
ATOM 1470 C CA . THR A 1 184 ? -15.021 -10.058 36.110 1.00 93.19 184 THR A CA 1
ATOM 1471 C C . THR A 1 184 ? -16.224 -9.121 36.079 1.00 93.19 184 THR A C 1
ATOM 1473 O O . THR A 1 184 ? -16.745 -8.768 37.128 1.00 93.19 184 THR A O 1
ATOM 1476 N N . PHE A 1 185 ? -16.673 -8.696 34.900 1.00 95.81 185 PHE A N 1
ATOM 1477 C CA . PHE A 1 185 ? -17.943 -7.974 34.813 1.00 95.81 185 PHE A CA 1
ATOM 1478 C C . PHE A 1 185 ? -19.098 -8.970 34.754 1.00 95.81 185 PHE A C 1
ATOM 1480 O O . PHE A 1 185 ? -18.982 -10.028 34.125 1.00 95.81 185 PHE A O 1
ATOM 1487 N N . ALA A 1 186 ? -20.226 -8.604 35.348 1.00 96.44 186 ALA A N 1
ATOM 1488 C CA . ALA A 1 186 ? -21.492 -9.295 35.187 1.00 96.44 186 ALA A CA 1
ATOM 1489 C C . ALA A 1 186 ? -22.547 -8.359 34.600 1.00 96.44 186 ALA A C 1
ATOM 1491 O O . ALA A 1 186 ? -22.645 -7.190 34.965 1.00 96.44 186 ALA A O 1
ATOM 1492 N N . VAL A 1 187 ? -23.332 -8.900 33.674 1.00 97.19 187 VAL A N 1
ATOM 1493 C CA . VAL A 1 187 ? -24.585 -8.306 33.213 1.00 97.19 187 VAL A CA 1
ATOM 1494 C C . VAL A 1 187 ? -25.688 -8.745 34.161 1.00 97.19 187 VAL A C 1
ATOM 1496 O O . VAL A 1 187 ? -25.861 -9.947 34.379 1.00 97.19 187 VAL A O 1
ATOM 1499 N N . ILE A 1 188 ? -26.464 -7.781 34.646 1.00 97.38 188 ILE A N 1
ATOM 1500 C CA . ILE A 1 188 ? -27.785 -8.005 35.228 1.00 97.38 188 ILE A CA 1
ATOM 1501 C C . ILE A 1 188 ? -28.805 -7.688 34.141 1.00 97.38 188 ILE A C 1
ATOM 1503 O O . ILE A 1 188 ? -28.823 -6.578 33.602 1.00 97.38 188 ILE A O 1
ATOM 1507 N N . ARG A 1 189 ? -29.623 -8.669 33.769 1.00 97.81 189 ARG A N 1
ATOM 1508 C CA . ARG A 1 189 ? -30.614 -8.524 32.702 1.00 97.81 189 ARG A CA 1
ATOM 1509 C C . ARG A 1 189 ? -31.916 -7.908 33.209 1.00 97.81 189 ARG A C 1
ATOM 1511 O O . ARG A 1 189 ? -32.157 -7.818 34.413 1.00 97.81 189 ARG A O 1
ATOM 1518 N N . THR A 1 190 ? -32.762 -7.467 32.283 1.00 97.25 190 THR A N 1
ATOM 1519 C CA . THR A 1 190 ? -34.078 -6.875 32.585 1.00 97.25 190 THR A CA 1
ATOM 1520 C C . THR A 1 190 ? -35.035 -7.855 33.265 1.00 97.25 190 THR A C 1
ATOM 1522 O O . THR A 1 190 ? -35.833 -7.429 34.095 1.00 97.25 190 THR A O 1
ATOM 1525 N N . ASP A 1 191 ? -34.898 -9.157 33.000 1.00 96.69 191 ASP A N 1
ATOM 1526 C CA . ASP A 1 191 ? -35.633 -10.237 33.678 1.00 96.69 191 ASP A CA 1
ATOM 1527 C C . ASP A 1 191 ? -35.039 -10.647 35.042 1.00 96.69 191 ASP A C 1
ATOM 1529 O O . ASP A 1 191 ? -35.539 -11.565 35.688 1.00 96.69 191 ASP A O 1
ATOM 1533 N N . GLY A 1 192 ? -33.966 -9.985 35.487 1.00 93.19 192 GLY A N 1
ATOM 1534 C CA . GLY A 1 192 ? -33.276 -10.274 36.745 1.00 93.19 192 GLY A CA 1
ATOM 1535 C C . GLY A 1 192 ? -32.248 -11.408 36.676 1.00 93.19 192 GLY A C 1
ATOM 1536 O O . GLY A 1 192 ? -31.534 -11.634 37.653 1.00 93.19 192 GLY A O 1
ATOM 1537 N N . THR A 1 193 ? -32.110 -12.102 35.542 1.00 95.69 193 THR A N 1
ATOM 1538 C CA . THR A 1 193 ? -31.057 -13.112 35.367 1.00 95.69 193 THR A CA 1
ATOM 1539 C C . THR A 1 193 ? -29.676 -12.462 35.252 1.00 95.69 193 THR A C 1
ATOM 1541 O O . THR A 1 193 ? -29.540 -11.318 34.812 1.00 95.69 193 THR A O 1
ATOM 1544 N N . ARG A 1 194 ? -28.620 -13.197 35.630 1.00 95.81 194 ARG A N 1
ATOM 1545 C CA . ARG A 1 194 ? -27.231 -12.705 35.591 1.00 95.81 194 ARG A CA 1
ATOM 1546 C C . ARG A 1 194 ? -26.318 -13.567 34.734 1.00 95.81 194 ARG A C 1
ATOM 1548 O O . ARG A 1 194 ? -26.502 -14.781 34.653 1.00 95.81 194 ARG A O 1
ATOM 1555 N N . ASP A 1 195 ? -25.300 -12.950 34.135 1.00 95.81 195 ASP A N 1
ATOM 1556 C CA . ASP A 1 195 ? -24.217 -13.672 33.462 1.00 95.81 195 ASP A CA 1
ATOM 1557 C C . ASP A 1 195 ? -22.884 -12.897 33.483 1.00 95.81 195 ASP A C 1
ATOM 1559 O O . ASP A 1 195 ? -22.851 -11.678 33.339 1.00 95.81 195 ASP A O 1
ATOM 1563 N N . THR A 1 196 ? -21.769 -13.614 33.634 1.00 95.56 196 THR A N 1
ATOM 1564 C CA . THR A 1 196 ? -20.409 -13.049 33.763 1.00 95.56 196 THR A CA 1
ATOM 1565 C C . THR A 1 196 ? -19.662 -13.058 32.431 1.00 95.56 196 THR A C 1
ATOM 1567 O O . THR A 1 196 ? -19.833 -13.968 31.615 1.00 95.56 196 THR A O 1
ATOM 1570 N N . PHE A 1 197 ? -18.794 -12.078 32.184 1.00 94.50 197 PHE A N 1
ATOM 1571 C CA . PHE A 1 197 ? -17.942 -12.040 30.995 1.00 94.50 197 PHE A CA 1
ATOM 1572 C C . PHE A 1 197 ? -16.580 -11.392 31.266 1.00 94.50 197 PHE A C 1
ATOM 1574 O O . PHE A 1 197 ? -16.392 -10.587 32.176 1.00 94.50 197 PHE A O 1
ATOM 1581 N N . SER A 1 198 ? -15.597 -11.755 30.438 1.00 92.62 198 SER A N 1
ATOM 1582 C CA . SER A 1 198 ? -14.268 -11.145 30.468 1.00 92.62 198 SER A CA 1
ATOM 1583 C C . SER A 1 198 ? -14.211 -10.009 29.457 1.00 92.62 198 SER A C 1
ATOM 1585 O O . SER A 1 198 ? -14.330 -10.262 28.256 1.00 92.62 198 SER A O 1
ATOM 1587 N N . ILE A 1 199 ? -13.951 -8.783 29.918 1.00 90.12 199 ILE A N 1
ATOM 1588 C CA . ILE A 1 199 ? -13.829 -7.616 29.034 1.00 90.12 199 ILE A CA 1
ATOM 1589 C C . ILE A 1 199 ? -12.745 -7.804 27.967 1.00 90.12 199 ILE A C 1
ATOM 1591 O O . ILE A 1 199 ? -12.903 -7.375 26.831 1.00 90.12 199 ILE A O 1
ATOM 1595 N N . ARG A 1 200 ? -11.689 -8.569 28.270 1.00 89.56 200 ARG A N 1
ATOM 1596 C CA . ARG A 1 200 ? -10.626 -8.907 27.313 1.00 89.56 200 ARG A CA 1
ATOM 1597 C C . ARG A 1 200 ? -11.137 -9.663 26.083 1.00 89.56 200 ARG A C 1
ATOM 1599 O O . ARG A 1 200 ? -10.546 -9.542 25.018 1.00 89.56 200 ARG A O 1
ATOM 1606 N N . ARG A 1 201 ? -12.219 -10.442 26.208 1.00 92.00 201 ARG A N 1
ATOM 1607 C CA . ARG A 1 201 ? -12.832 -11.162 25.077 1.00 92.00 201 ARG A CA 1
ATOM 1608 C C . ARG A 1 201 ? -13.650 -10.252 24.157 1.00 92.00 201 ARG A C 1
ATOM 1610 O O . ARG A 1 201 ? -14.004 -10.694 23.074 1.00 92.00 201 ARG A O 1
ATOM 1617 N N . CYS A 1 202 ? -13.926 -9.015 24.565 1.00 90.94 202 CYS A N 1
ATOM 1618 C CA . CYS A 1 202 ? -14.605 -8.009 23.747 1.00 90.94 202 CYS A CA 1
ATOM 1619 C C . CYS A 1 202 ? -13.653 -7.269 22.790 1.00 90.94 202 CYS A C 1
ATOM 1621 O O . CYS A 1 202 ? -14.109 -6.482 21.966 1.00 90.94 202 CYS A O 1
ATOM 1623 N N . TYR A 1 203 ? -12.340 -7.506 22.898 1.00 87.56 203 TYR A N 1
ATOM 1624 C CA . TYR A 1 203 ? -11.318 -6.890 22.054 1.00 87.56 203 TYR A CA 1
ATOM 1625 C C . TYR A 1 203 ? -10.681 -7.923 21.112 1.00 87.56 203 TYR A C 1
ATOM 1627 O O . TYR A 1 203 ? -10.573 -9.104 21.469 1.00 87.56 203 TYR A O 1
ATOM 1635 N N . PRO A 1 204 ? -10.215 -7.506 19.919 1.00 79.19 204 PRO A N 1
ATOM 1636 C CA . PRO A 1 204 ? -9.488 -8.383 19.010 1.00 79.19 204 PRO A CA 1
ATOM 1637 C C . PRO A 1 204 ? -8.258 -8.984 19.696 1.00 79.19 204 PRO A C 1
ATOM 1639 O O . PRO A 1 204 ? -7.511 -8.290 20.388 1.00 79.19 204 PRO A O 1
ATOM 1642 N N . ARG A 1 205 ? -8.003 -10.280 19.488 1.00 68.38 205 ARG A N 1
ATOM 1643 C CA . ARG A 1 205 ? -6.778 -10.912 19.994 1.00 68.38 205 ARG A CA 1
ATOM 1644 C C . ARG A 1 205 ? -5.582 -10.373 19.214 1.00 68.38 205 ARG A C 1
ATOM 1646 O O . ARG A 1 205 ? -5.362 -10.755 18.069 1.00 68.38 205 ARG A O 1
ATOM 1653 N N . THR A 1 206 ? -4.784 -9.521 19.845 1.00 57.59 206 THR A N 1
ATOM 1654 C CA . THR A 1 206 ? -3.472 -9.144 19.321 1.00 57.59 206 THR A CA 1
ATOM 1655 C C . THR A 1 206 ? -2.513 -10.328 19.502 1.00 57.59 206 THR A C 1
ATOM 1657 O O . THR A 1 206 ? -2.191 -10.696 20.631 1.00 57.59 206 THR A O 1
ATOM 1660 N N . ALA A 1 207 ? -2.077 -10.905 18.380 1.00 45.16 207 ALA A N 1
ATOM 1661 C CA . ALA A 1 207 ? -1.119 -12.006 18.207 1.00 45.16 207 ALA A CA 1
ATOM 1662 C C . ALA A 1 207 ? -1.621 -13.464 18.415 1.00 45.16 207 ALA A C 1
ATOM 1664 O O . ALA A 1 207 ? -2.395 -13.760 19.334 1.00 45.16 207 ALA A O 1
ATOM 1665 N N . PRO A 1 208 ? -1.158 -14.411 17.567 1.00 40.75 208 PRO A N 1
ATOM 1666 C CA . PRO A 1 208 ? -1.454 -15.835 17.707 1.00 40.75 208 PRO A CA 1
ATOM 1667 C C . PRO A 1 208 ? -0.776 -16.413 18.958 1.00 40.75 208 PRO A C 1
ATOM 1669 O O . PRO A 1 208 ? 0.389 -16.136 19.243 1.00 40.75 208 PRO A O 1
ATOM 1672 N N . ARG A 1 209 ? -1.504 -17.245 19.717 1.00 42.66 209 ARG A N 1
ATOM 1673 C CA . ARG A 1 209 ? -0.914 -18.033 20.813 1.00 42.66 209 ARG A CA 1
ATOM 1674 C C . ARG A 1 209 ? 0.137 -18.965 20.206 1.00 42.66 209 ARG A C 1
ATOM 1676 O O . ARG A 1 209 ? -0.220 -19.780 19.358 1.00 42.66 209 ARG A O 1
ATOM 1683 N N . LYS A 1 210 ? 1.391 -18.884 20.666 1.00 40.88 210 LYS A N 1
ATOM 1684 C CA . LYS A 1 210 ? 2.359 -19.973 20.476 1.00 40.88 210 LYS A CA 1
ATOM 1685 C C . LYS A 1 210 ? 1.706 -21.247 21.019 1.00 40.88 210 LYS A C 1
ATOM 1687 O O . LYS A 1 210 ? 1.320 -21.277 22.186 1.00 40.88 210 LYS A O 1
ATOM 1692 N N . GLN A 1 211 ? 1.502 -22.240 20.157 1.00 39.88 211 GLN A N 1
ATOM 1693 C CA . GLN A 1 211 ? 1.096 -23.573 20.587 1.00 39.88 211 GLN A CA 1
ATOM 1694 C C . GLN A 1 211 ? 2.258 -24.139 21.403 1.00 39.88 211 GLN A C 1
ATOM 1696 O O . GLN A 1 211 ? 3.344 -24.354 20.870 1.00 39.88 211 GLN A O 1
ATOM 1701 N N . THR A 1 212 ? 2.058 -24.304 22.705 1.00 43.19 212 THR A N 1
ATOM 1702 C CA . THR A 1 212 ? 2.900 -25.186 23.510 1.00 43.19 212 THR A CA 1
ATOM 1703 C C . THR A 1 212 ? 2.582 -26.610 23.069 1.00 43.19 212 THR A C 1
ATOM 1705 O O . THR A 1 212 ? 1.424 -27.023 23.168 1.00 43.19 212 THR A O 1
ATOM 1708 N N . LYS A 1 213 ? 3.584 -27.279 22.489 1.00 42.72 213 LYS A N 1
ATOM 1709 C CA . LYS A 1 213 ? 3.598 -28.734 22.316 1.00 42.72 213 LYS A CA 1
ATOM 1710 C C . LYS A 1 213 ? 3.574 -29.418 23.676 1.00 42.72 213 LYS A C 1
ATOM 1712 O O . LYS A 1 213 ? 4.148 -28.823 24.616 1.00 42.72 213 LYS A O 1
#

Foldseek 3Di:
DDPPDDDLLPCPLVCCCVQQVVCNPPQHAAAAPCQLVVCCVVCVVHDSVSSVVVVCVRCLDLRNLVNLQDDPGFHAHSVRDGHGGSDPVNNVVSVVSNVVVVVVVVVVVVVVVVVVCVVVVVVVVLLVVLVVCQLPDDFPDFDDPVNFVSLLVLLCQAPPSCVQQPQHFPTKGWDAPDPNPDIFIKTQYPVRDIDTDHSVRSDDDDDDDDDDD

Sequence (213 aa):
MDIKKVSTSKNVHAILKIAYPHLFGERRIPLALGITAAIKSRHPELKSRPLRWFMHWWTSGISYHQGILEDGAVRTDLDGNTSGEVTDENRAHARERLEYISSRFSEAKEEDLKRKLRSNLPAQNEFQELSRVLHQSDPETPLSDDVSQVLLARLRHHPSAAAKIGCGVKSFVVDEKFLGKFKTFAVIRTDGTRDTFSIRRCYPRTAPRKQTK

Organism: NCBI:txid220697

=== Feature glossary ===
Legend for the data blocks above and below:

— What the protein is —

The amino-acid sequence is the protein's primary structure: the linear order of residues from the N-terminus to the C-terminus, written in one-letter code. Everything else here — the 3D coordinates, the secondary structure, the domain annotations — is ultimately a consequence of this string.

Database cross-references. InterPro integrates a dozen domain/family signature databases into unified entries with residue-range hits. GO terms attach function/process/location labels with evidence codes. CATH codes position the fold in a four-level structural taxonomy. Organism is the NCBI-taxonomy species name.

— Where its atoms are —

The mmCIF block holds the 3D Cartesian coordinates of each backbone atom (N, Cα, C, O) in ångströms. mmCIF is the PDB's canonical archive format — a tagged-loop text representation of the atomic model.

The six renders are orthographic views along the three Cartesian axes in both directions. Representation (cartoon, sticks, or surface) and color scheme (sequence-rainbow or by-chain) vary across proteins so the training set covers all the common visualization conventions.

— Local backbone conformation —

Secondary structure is the local, repeating backbone conformation. DSSP classifies it into eight states by reading the hydrogen-bond network: three helix types (H, G, I), two β types (E, B), two non-regular types (T, S), and unstructured coil (-).

SS3 is a coarse helix/strand/coil call (letters a/b/c) made by the P-SEA algorithm from inter-Cα distances and dihedrals. It is less detailed than DSSP but needs only Cα positions.

Backbone dihedral angles. Every residue except chain termini has a φ (preceding-C → N → Cα → C) and a ψ (N → Cα → C → next-N). They are reported in degrees following the IUPAC sign convention. Secondary structure is essentially a statement about which (φ, ψ) basin each residue occupies.

— Global shape and packing —

The geometric summary reports three shape descriptors. Rg (radius of gyration) measures how spread out the Cα atoms are about their centre of mass; compact globular proteins have small Rg, elongated or unfolded ones large. Cα contacts (<8 Å, |i−j|>4) count long-range residue pairs in spatial proximity — high for tightly packed folds, near zero for rods or random coil. The bounding-box extents give the protein's footprint along x, y, z in Å.

Solvent accessibility: the surface area of each residue that a 1.4 Å water probe can touch, in Å². When only backbone atoms are present the absolute values are lower than full-atom SASA (side chains contribute most of the area) and are flagged as backbone-only.

Plot images: a contact map (which residues are close in 3D, as an N×N binary image), a Ramachandran scatter (backbone torsion angles, revealing secondary-structure composition at a glance), and — for AlphaFold structures — a PAE heatmap (pairwise prediction confidence).

— Structural neighborhood —

Foldseek's 3Di representation compresses backbone geometry into a per-residue letter drawn from a learned twenty-state alphabet. It captures the tertiary interaction pattern around each residue — which residues are packed against it in space, regardless of where they are in sequence.

Structural nearest neighbors (via Foldseek easy-search vs the PDB). Reported per hit: target PDB id, E-value, and alignment TM-score. A TM-score above ~0.5 is the conventional threshold for 'same fold'.

— Confidence and disorder —

pLDDT (predicted Local Distance Difference Test) is AlphaFold's per-residue confidence score, ranging from 0 to 100. Values above 90 indicate high confidence (typically well-packed cores); 70–90 is confident; 50–70 low confidence; below 50 usually means the region is disordered or the prediction is unreliable there. AlphaFold stores pLDDT in the mmCIF B-factor column.

For experimental (PDB) structures, the B-factor (temperature factor) quantifies the positional spread of each atom in the crystal — a combination of thermal vibration and static disorder — in units of Å². High B-factors mark flexible loops o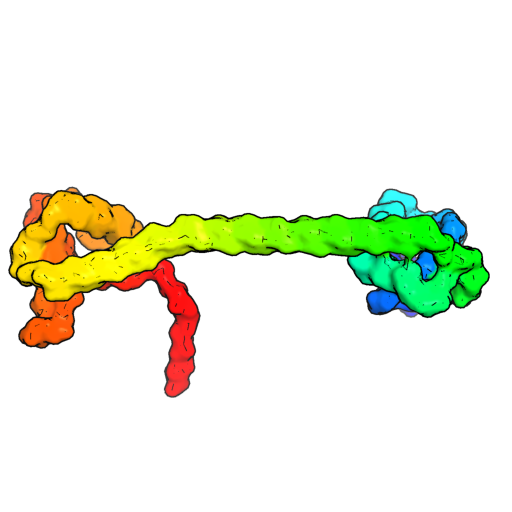r poorly resolved regions; low B-factors mark the rigid, well-ordered core.

Predicted Aligned Error (PAE) is an AlphaFold confidence matrix: entry (i, j) is the expected error in the position of residue j, in ångströms, when the prediction is superimposed on the true structure at residue i. Low PAE within a block of residues means that block is internally rigid and well-predicted; high PAE between two blocks means their relative placement is uncertain even if each block individually is confident.